Protein AF-A0A953XVF1-F1 (afdb_monomer_lite)

Structure (mmCIF, N/CA/C/O backbone):
data_AF-A0A953XVF1-F1
#
_entry.id   AF-A0A953XVF1-F1
#
loop_
_atom_site.group_PDB
_atom_site.id
_atom_site.type_symbol
_atom_site.label_atom_id
_atom_site.label_alt_id
_atom_site.label_comp_id
_atom_site.label_asym_id
_atom_site.label_entity_id
_atom_site.label_seq_id
_atom_site.pdbx_PDB_ins_code
_atom_site.Cartn_x
_atom_site.Cartn_y
_atom_site.Cartn_z
_atom_site.occupancy
_atom_site.B_iso_or_equiv
_atom_site.auth_seq_id
_atom_site.auth_comp_id
_atom_site.auth_asym_id
_atom_site.auth_atom_id
_atom_site.pdbx_PDB_model_num
ATOM 1 N N . MET A 1 1 ? 25.325 -14.491 -37.486 1.00 70.00 1 MET A N 1
ATOM 2 C CA . MET A 1 1 ? 24.273 -14.965 -36.583 1.00 70.00 1 MET A CA 1
ATOM 3 C C . MET A 1 1 ? 23.010 -14.250 -36.976 1.00 70.00 1 MET A C 1
ATOM 5 O O . MET A 1 1 ? 23.104 -13.090 -37.379 1.00 70.00 1 MET A O 1
ATOM 9 N N . ASP A 1 2 ? 21.886 -14.946 -36.984 1.00 90.19 2 ASP A N 1
ATOM 10 C CA . ASP A 1 2 ? 20.597 -14.274 -37.117 1.00 90.19 2 ASP A CA 1
ATOM 11 C C . ASP A 1 2 ? 20.224 -13.573 -35.796 1.00 90.19 2 ASP A C 1
ATOM 13 O O . ASP A 1 2 ? 20.957 -13.637 -34.803 1.00 90.19 2 ASP A O 1
ATOM 17 N N . VAL A 1 3 ? 19.129 -12.813 -35.814 1.00 93.25 3 VAL A N 1
ATOM 18 C CA . VAL A 1 3 ? 18.689 -12.017 -34.659 1.00 93.25 3 VAL A CA 1
ATOM 19 C C . VAL A 1 3 ? 18.349 -12.906 -33.457 1.00 93.25 3 VAL A C 1
ATOM 21 O O . VAL A 1 3 ? 18.632 -12.521 -32.324 1.00 93.25 3 VAL A O 1
ATOM 24 N N . ASP A 1 4 ? 17.827 -14.111 -33.690 1.00 93.38 4 ASP A N 1
ATOM 25 C CA . ASP A 1 4 ? 17.460 -15.051 -32.630 1.00 93.38 4 ASP A CA 1
ATOM 26 C C . ASP A 1 4 ? 18.700 -15.634 -31.935 1.00 93.38 4 ASP A C 1
ATOM 28 O O . ASP A 1 4 ? 18.756 -15.686 -30.703 1.00 93.38 4 ASP A O 1
ATOM 32 N N . GLU A 1 5 ? 19.727 -16.019 -32.700 1.00 95.12 5 GLU A N 1
ATOM 33 C CA . GLU A 1 5 ? 21.023 -16.455 -32.166 1.00 95.12 5 GLU A CA 1
ATOM 34 C C . GLU A 1 5 ? 21.690 -15.350 -31.334 1.00 95.12 5 GLU A C 1
ATOM 36 O O . GLU A 1 5 ? 22.169 -15.607 -30.225 1.00 95.12 5 GLU A O 1
ATOM 41 N N . LEU A 1 6 ? 21.675 -14.109 -31.837 1.00 96.62 6 LEU A N 1
ATOM 42 C CA . LEU A 1 6 ? 22.163 -12.944 -31.096 1.00 96.62 6 LEU A CA 1
ATOM 43 C C . LEU A 1 6 ? 21.372 -12.744 -29.798 1.00 96.62 6 LEU A C 1
ATOM 45 O O . LEU A 1 6 ? 21.968 -12.524 -28.745 1.00 96.62 6 LEU A O 1
ATOM 49 N N . LEU A 1 7 ? 20.042 -12.854 -29.834 1.00 96.81 7 LEU A N 1
ATOM 50 C CA . LEU A 1 7 ? 19.210 -12.673 -28.646 1.00 96.81 7 LEU A CA 1
ATOM 51 C C . LEU A 1 7 ? 19.543 -13.708 -27.567 1.00 96.81 7 LEU A C 1
ATOM 53 O O . LEU A 1 7 ? 19.685 -13.346 -26.399 1.00 96.81 7 LEU A O 1
ATOM 57 N N . GLN A 1 8 ? 19.720 -14.978 -27.941 1.00 96.81 8 GLN A N 1
ATOM 58 C CA . GLN A 1 8 ? 20.102 -16.023 -26.988 1.00 96.81 8 GLN A CA 1
ATOM 59 C C . GLN A 1 8 ? 21.492 -15.788 -26.385 1.00 96.81 8 GLN A C 1
ATOM 61 O O . GLN A 1 8 ? 21.668 -15.988 -25.179 1.00 96.81 8 GLN A O 1
ATOM 66 N N . GLU A 1 9 ? 22.466 -15.321 -27.176 1.00 96.81 9 GLU A N 1
ATOM 67 C CA . GLU A 1 9 ? 23.782 -14.936 -26.652 1.00 96.81 9 GLU A CA 1
ATOM 68 C C . GLU A 1 9 ? 23.665 -13.767 -25.663 1.00 96.81 9 GLU A C 1
ATOM 70 O O . GLU A 1 9 ? 24.209 -13.840 -24.558 1.00 96.81 9 GLU A O 1
ATOM 75 N N . GLY A 1 10 ? 22.923 -12.717 -26.029 1.00 96.88 10 GLY A N 1
ATOM 76 C CA . GLY A 1 10 ? 22.704 -11.545 -25.183 1.00 96.88 10 GLY A CA 1
ATOM 77 C C . GLY A 1 10 ? 22.076 -11.922 -23.842 1.00 96.88 10 GLY A C 1
ATOM 78 O O . GLY A 1 10 ? 22.591 -11.544 -22.788 1.00 96.88 10 GLY A O 1
ATOM 79 N N . LEU A 1 11 ? 21.027 -12.752 -23.870 1.00 96.88 11 LEU A N 1
ATOM 80 C CA . LEU A 1 11 ? 20.366 -13.263 -22.668 1.00 96.88 11 LEU A CA 1
ATOM 81 C C . LEU A 1 11 ? 21.299 -14.134 -21.819 1.00 96.88 11 LEU A C 1
ATOM 83 O O . LEU A 1 11 ? 21.276 -14.031 -20.594 1.00 96.88 11 LEU A O 1
ATOM 87 N N . SER A 1 12 ? 22.130 -14.982 -22.438 1.00 97.44 12 SER A N 1
ATOM 88 C CA . SER A 1 12 ? 23.110 -15.791 -21.701 1.00 97.44 12 SER A CA 1
ATOM 89 C C . SER A 1 12 ? 24.117 -14.910 -20.976 1.00 97.44 12 SER A C 1
ATOM 91 O O . SER A 1 12 ? 24.294 -15.058 -19.772 1.00 97.44 12 SER A O 1
ATOM 93 N N . LYS A 1 13 ? 24.712 -13.942 -21.680 1.00 96.81 13 LYS A N 1
ATOM 94 C CA . LYS A 1 13 ? 25.665 -12.997 -21.091 1.00 96.81 13 LYS A CA 1
ATOM 95 C C . LYS A 1 13 ? 25.055 -12.205 -19.944 1.00 96.81 13 LYS A C 1
ATOM 97 O O . LYS A 1 13 ? 25.704 -12.033 -18.918 1.00 96.81 13 LYS A O 1
ATOM 102 N N . HIS A 1 14 ? 23.804 -11.774 -20.100 1.00 93.88 14 HIS A N 1
ATOM 103 C CA . HIS A 1 14 ? 23.093 -11.059 -19.048 1.00 93.88 14 HIS A CA 1
ATOM 104 C C . HIS A 1 14 ? 22.922 -11.947 -17.803 1.00 93.88 14 HIS A C 1
ATOM 106 O O . HIS A 1 14 ? 23.273 -11.526 -16.704 1.00 93.88 14 HIS A O 1
ATOM 112 N N . ARG A 1 15 ? 22.481 -13.204 -17.973 1.00 94.88 15 ARG A N 1
ATOM 113 C CA . ARG A 1 15 ? 22.373 -14.177 -16.867 1.00 94.88 15 ARG A CA 1
ATOM 114 C C . ARG A 1 15 ? 23.715 -14.476 -16.194 1.00 94.88 15 ARG A C 1
ATOM 116 O O . ARG A 1 15 ? 23.746 -14.676 -14.985 1.00 94.88 15 ARG A O 1
ATOM 123 N N . ASP A 1 16 ? 24.805 -14.471 -16.957 1.00 95.88 16 ASP A N 1
ATOM 124 C CA . ASP A 1 16 ? 26.164 -14.703 -16.456 1.00 95.88 16 ASP A CA 1
ATOM 125 C C . ASP A 1 16 ? 26.772 -13.464 -15.758 1.00 95.88 16 ASP A C 1
ATOM 127 O O . ASP A 1 16 ? 27.896 -13.521 -15.254 1.00 95.88 16 ASP A O 1
ATOM 131 N N . GLY A 1 17 ? 26.052 -12.335 -15.725 1.00 94.81 17 GLY A N 1
ATOM 132 C CA . GLY A 1 17 ? 26.514 -11.070 -15.147 1.00 94.81 17 GLY A CA 1
ATOM 133 C C . GLY A 1 17 ? 27.452 -10.262 -16.053 1.00 94.81 17 GLY A C 1
ATOM 134 O O . GLY A 1 17 ? 27.927 -9.199 -15.651 1.00 94.81 17 GLY A O 1
ATOM 135 N N . ASP A 1 18 ? 27.699 -10.709 -17.289 1.00 97.25 18 ASP A N 1
ATOM 136 C CA . ASP A 1 18 ? 28.414 -9.949 -18.324 1.00 97.25 18 ASP A CA 1
ATOM 137 C C . ASP A 1 18 ? 27.478 -8.901 -18.950 1.00 97.25 18 ASP A C 1
ATOM 139 O O . ASP A 1 18 ? 27.103 -8.975 -20.122 1.00 97.25 18 ASP A O 1
ATOM 143 N N . VAL A 1 19 ? 27.072 -7.917 -18.142 1.00 96.62 19 VAL A N 1
ATOM 144 C CA . VAL A 1 19 ? 26.117 -6.864 -18.531 1.00 96.62 19 VAL A CA 1
ATOM 145 C C . VAL A 1 19 ? 26.641 -6.046 -19.714 1.00 96.62 19 VAL A C 1
ATOM 147 O O . VAL A 1 19 ? 25.899 -5.754 -20.650 1.00 96.62 19 VAL A O 1
ATOM 150 N N . ALA A 1 20 ? 27.937 -5.722 -19.722 1.00 97.00 20 ALA A N 1
ATOM 151 C CA . ALA A 1 20 ? 28.561 -4.983 -20.819 1.00 97.00 20 ALA A CA 1
ATOM 152 C C . ALA A 1 20 ? 28.571 -5.798 -22.123 1.00 97.00 20 ALA A C 1
ATOM 154 O O . ALA A 1 20 ? 28.281 -5.266 -23.198 1.00 97.00 20 ALA A O 1
ATOM 155 N N . GLY A 1 21 ? 28.874 -7.097 -22.041 1.00 97.44 21 GLY A N 1
ATOM 156 C CA . GLY A 1 21 ? 28.795 -7.996 -23.183 1.00 97.44 21 GLY A CA 1
ATOM 157 C C . GLY A 1 21 ? 27.367 -8.165 -23.695 1.00 97.44 21 GLY A C 1
ATOM 158 O O . GLY A 1 21 ? 27.168 -8.141 -24.908 1.00 97.44 21 GLY A O 1
ATOM 159 N N . ALA A 1 22 ? 26.385 -8.285 -22.801 1.00 97.94 22 ALA A N 1
ATOM 160 C CA . ALA A 1 22 ? 24.971 -8.362 -23.157 1.00 97.94 22 ALA A CA 1
ATOM 161 C C . ALA A 1 22 ? 24.502 -7.093 -23.882 1.00 97.94 22 ALA A C 1
ATOM 163 O O . ALA A 1 22 ? 23.939 -7.187 -24.969 1.00 97.94 22 ALA A O 1
ATOM 164 N N . ALA A 1 23 ? 24.817 -5.909 -23.343 1.00 97.81 23 ALA A N 1
ATOM 165 C CA . ALA A 1 23 ? 24.479 -4.626 -23.956 1.00 97.81 23 ALA A CA 1
ATOM 166 C C . ALA A 1 23 ? 25.046 -4.492 -25.378 1.00 97.81 23 ALA A C 1
ATOM 168 O O . ALA A 1 23 ? 24.340 -4.056 -26.287 1.00 97.81 23 ALA A O 1
ATOM 169 N N . ARG A 1 24 ? 26.294 -4.930 -25.605 1.00 98.00 24 ARG A N 1
ATOM 170 C CA . ARG A 1 24 ? 26.883 -4.958 -26.953 1.00 98.00 24 ARG A CA 1
ATOM 171 C C . ARG A 1 24 ? 26.068 -5.838 -27.903 1.00 98.00 24 ARG A C 1
ATOM 173 O O . ARG A 1 24 ? 25.773 -5.401 -29.010 1.00 98.00 24 ARG A O 1
ATOM 180 N N . ILE A 1 25 ? 25.697 -7.045 -27.475 1.00 98.31 25 ILE A N 1
ATOM 181 C CA . ILE A 1 25 ? 24.922 -7.977 -28.304 1.00 98.31 25 ILE A CA 1
ATOM 182 C C . ILE A 1 25 ? 23.522 -7.430 -28.603 1.00 98.31 25 ILE A C 1
ATOM 184 O O . ILE A 1 25 ? 23.086 -7.466 -29.751 1.00 98.31 25 ILE A O 1
ATOM 188 N N . TYR A 1 26 ? 22.837 -6.843 -27.619 1.00 98.25 26 TYR A N 1
ATOM 189 C CA . TYR A 1 26 ? 21.555 -6.180 -27.868 1.00 98.25 26 TYR A CA 1
ATOM 190 C C . TYR A 1 26 ? 21.699 -4.989 -28.824 1.00 98.25 26 TYR A C 1
ATOM 192 O O . TYR A 1 26 ? 20.857 -4.806 -29.698 1.00 98.25 26 TYR A O 1
ATOM 200 N N . GLY A 1 27 ? 22.788 -4.220 -28.730 1.00 97.50 27 GLY A N 1
ATOM 201 C CA . GLY A 1 27 ? 23.098 -3.156 -29.685 1.00 97.50 27 GLY A CA 1
ATOM 202 C C . GLY A 1 27 ? 23.318 -3.671 -31.113 1.00 97.50 27 GLY A C 1
ATOM 203 O O . GLY A 1 27 ? 22.873 -3.033 -32.063 1.00 97.50 27 GLY A O 1
ATOM 204 N N . GLU A 1 28 ? 23.952 -4.836 -31.281 1.00 97.81 28 GLU A N 1
ATOM 205 C CA . GLU A 1 28 ? 24.090 -5.501 -32.587 1.00 97.81 28 GLU A CA 1
ATOM 206 C C . GLU A 1 28 ? 22.731 -5.926 -33.155 1.00 97.81 28 GLU A C 1
ATOM 208 O O . GLU A 1 28 ? 22.482 -5.731 -34.345 1.00 97.81 28 GLU A O 1
ATOM 213 N N . ILE A 1 29 ? 21.820 -6.419 -32.310 1.00 97.88 29 ILE A N 1
ATOM 214 C CA . ILE A 1 29 ? 20.435 -6.699 -32.715 1.00 97.88 29 ILE A CA 1
ATOM 215 C C . ILE A 1 29 ? 19.758 -5.420 -33.206 1.00 97.88 29 ILE A C 1
ATOM 217 O O . ILE A 1 29 ? 19.201 -5.424 -34.299 1.00 97.88 29 ILE A O 1
ATOM 221 N N . LEU A 1 30 ? 19.860 -4.313 -32.463 1.00 96.75 30 LEU A N 1
ATOM 222 C CA . LEU A 1 30 ? 19.222 -3.047 -32.844 1.00 96.75 30 LEU A CA 1
ATOM 223 C C . LEU A 1 30 ? 19.812 -2.405 -34.111 1.00 96.75 30 LEU A C 1
ATOM 225 O O . LEU A 1 30 ? 19.143 -1.603 -34.760 1.00 96.75 30 LEU A O 1
ATOM 229 N N . GLN A 1 31 ? 21.039 -2.756 -34.508 1.00 96.62 31 GLN A N 1
ATOM 230 C CA . GLN A 1 31 ? 21.578 -2.359 -35.816 1.00 96.62 31 GLN A CA 1
ATOM 231 C C . GLN A 1 31 ? 20.912 -3.106 -36.979 1.00 96.62 31 GLN A C 1
ATOM 233 O O . GLN A 1 31 ? 20.821 -2.560 -38.079 1.00 96.62 31 GLN A O 1
ATOM 238 N N . LEU A 1 32 ? 20.476 -4.348 -36.752 1.00 96.06 32 LEU A N 1
ATOM 239 C CA . LEU A 1 32 ? 19.785 -5.175 -37.744 1.00 96.06 32 LEU A CA 1
ATOM 240 C C . LEU A 1 32 ? 18.274 -4.907 -37.749 1.00 96.06 32 LEU A C 1
ATOM 242 O O . LEU A 1 32 ? 17.669 -4.838 -38.817 1.00 96.06 32 LEU A O 1
ATOM 246 N N . ASP A 1 33 ? 17.692 -4.732 -36.564 1.00 95.44 33 ASP A N 1
ATOM 247 C CA . ASP A 1 33 ? 16.279 -4.458 -36.324 1.00 95.44 33 ASP A CA 1
ATOM 248 C C . ASP A 1 33 ? 16.116 -3.412 -35.199 1.00 95.44 33 ASP A C 1
ATOM 250 O O . ASP A 1 33 ? 16.067 -3.762 -34.015 1.00 95.44 33 ASP A O 1
ATOM 254 N N . PRO A 1 34 ? 16.020 -2.113 -35.545 1.00 95.25 34 PRO A N 1
ATOM 255 C CA . PRO A 1 34 ? 15.928 -1.029 -34.565 1.00 95.25 34 PRO A CA 1
ATOM 256 C C . PRO A 1 34 ? 14.717 -1.097 -33.627 1.00 95.25 34 PRO A C 1
ATOM 258 O O . PRO A 1 34 ? 14.747 -0.500 -32.552 1.00 95.25 34 PRO A O 1
ATOM 261 N N . ILE A 1 35 ? 13.652 -1.802 -34.017 1.00 95.44 35 ILE A N 1
ATOM 262 C CA . ILE A 1 35 ? 12.405 -1.881 -33.245 1.00 95.44 35 ILE A CA 1
ATOM 263 C C . ILE A 1 35 ? 12.264 -3.220 -32.516 1.00 95.44 35 ILE A C 1
ATOM 265 O O . ILE A 1 35 ? 11.207 -3.505 -31.959 1.00 95.44 35 ILE A O 1
ATOM 269 N N . HIS A 1 36 ? 13.330 -4.030 -32.477 1.00 96.56 36 HIS A N 1
ATOM 270 C CA . HIS A 1 36 ? 13.304 -5.352 -31.864 1.00 96.56 36 HIS A CA 1
ATOM 271 C C . HIS A 1 36 ? 12.928 -5.261 -30.369 1.00 96.56 36 HIS A C 1
ATOM 273 O O . HIS A 1 36 ? 13.710 -4.725 -29.566 1.00 96.56 36 HIS A O 1
ATOM 279 N N . PRO A 1 37 ? 11.760 -5.786 -29.949 1.00 94.38 37 PRO A N 1
ATOM 280 C CA . PRO A 1 37 ? 11.179 -5.473 -28.644 1.00 94.38 37 PRO A CA 1
ATOM 281 C C . PRO A 1 37 ? 12.032 -6.004 -27.491 1.00 94.38 37 PRO A C 1
ATOM 283 O O . PRO A 1 37 ? 12.352 -5.263 -26.565 1.00 94.38 37 PRO A O 1
ATOM 286 N N . ALA A 1 38 ? 12.507 -7.251 -27.572 1.00 95.94 38 ALA A N 1
ATOM 287 C CA . ALA A 1 38 ? 13.317 -7.837 -26.505 1.00 95.94 38 ALA A CA 1
ATOM 288 C C . ALA A 1 38 ? 14.689 -7.156 -26.350 1.00 95.94 38 ALA A C 1
ATOM 290 O O . ALA A 1 38 ? 15.209 -7.074 -25.241 1.00 95.94 38 ALA A O 1
ATOM 291 N N . ALA A 1 39 ? 15.283 -6.647 -27.434 1.00 97.38 39 ALA A N 1
ATOM 292 C CA . ALA A 1 39 ? 16.577 -5.966 -27.352 1.00 97.38 39 ALA A CA 1
ATOM 293 C C . ALA A 1 39 ? 16.415 -4.567 -26.742 1.00 97.38 39 ALA A C 1
ATOM 295 O O . ALA A 1 39 ? 17.178 -4.206 -25.848 1.00 97.38 39 ALA A O 1
ATOM 296 N N . ASN A 1 40 ? 15.374 -3.829 -27.151 1.00 98.25 40 ASN A N 1
ATOM 297 C CA . ASN A 1 40 ? 15.017 -2.547 -26.544 1.00 98.25 40 ASN A CA 1
ATOM 298 C C . ASN A 1 40 ? 14.672 -2.693 -25.050 1.00 98.25 40 ASN A C 1
ATOM 300 O O . ASN A 1 40 ? 15.195 -1.934 -24.240 1.00 98.25 40 ASN A O 1
ATOM 304 N N . LEU A 1 41 ? 13.863 -3.689 -24.662 1.00 98.00 41 LEU A N 1
ATOM 305 C CA . LEU A 1 41 ? 13.519 -3.955 -23.256 1.00 98.00 41 LEU A CA 1
ATOM 306 C C . LEU A 1 41 ? 14.749 -4.288 -22.404 1.00 98.00 41 LEU A C 1
ATOM 308 O O . LEU A 1 41 ? 14.931 -3.721 -21.328 1.00 98.00 41 LEU A O 1
ATOM 312 N N . ASN A 1 42 ? 15.613 -5.189 -22.882 1.00 98.00 42 ASN A N 1
ATOM 313 C CA . ASN A 1 42 ? 16.806 -5.574 -22.132 1.00 98.00 42 ASN A CA 1
ATOM 314 C C . ASN A 1 42 ? 17.806 -4.415 -22.006 1.00 98.00 42 ASN A C 1
ATOM 316 O O . ASN A 1 42 ? 18.366 -4.221 -20.929 1.00 98.00 42 ASN A O 1
ATOM 320 N N . LEU A 1 43 ? 18.008 -3.614 -23.060 1.00 98.38 43 LEU A N 1
ATOM 321 C CA . LEU A 1 43 ? 18.830 -2.403 -22.968 1.00 98.38 43 LEU A CA 1
ATOM 322 C C . LEU A 1 43 ? 18.205 -1.352 -22.050 1.00 98.38 43 LEU A C 1
ATOM 324 O O . LEU A 1 43 ? 18.935 -0.715 -21.300 1.00 98.38 43 LEU A O 1
ATOM 328 N N . ALA A 1 44 ? 16.878 -1.203 -22.047 1.00 98.25 44 ALA A N 1
ATOM 329 C CA . ALA A 1 44 ? 16.198 -0.288 -21.140 1.00 98.25 44 ALA A CA 1
ATOM 330 C C . ALA A 1 44 ? 16.378 -0.696 -19.675 1.00 98.25 44 ALA A C 1
ATOM 332 O O . ALA A 1 44 ? 16.623 0.165 -18.834 1.00 98.25 44 ALA A O 1
ATOM 333 N N . SER A 1 45 ? 16.302 -1.997 -19.374 1.00 97.94 45 SER A N 1
ATOM 334 C CA . SER A 1 45 ? 16.592 -2.523 -18.036 1.00 97.94 45 SER A CA 1
ATOM 335 C C . SER A 1 45 ? 18.036 -2.232 -17.626 1.00 97.94 45 SER A C 1
ATOM 337 O O . SER A 1 45 ? 18.267 -1.727 -16.534 1.00 97.94 45 SER A O 1
ATOM 339 N N . ILE A 1 46 ? 19.003 -2.478 -18.517 1.00 97.69 46 ILE A N 1
ATOM 340 C CA . ILE A 1 46 ? 20.421 -2.177 -18.261 1.00 97.69 46 ILE A CA 1
ATOM 341 C C . ILE A 1 46 ? 20.631 -0.674 -18.026 1.00 97.69 46 ILE A C 1
ATOM 343 O O . ILE A 1 46 ? 21.354 -0.291 -17.108 1.00 97.69 46 ILE A O 1
ATOM 347 N N . ALA A 1 47 ? 19.998 0.179 -18.833 1.00 98.06 47 ALA A N 1
ATOM 348 C CA . ALA A 1 47 ? 20.066 1.628 -18.688 1.00 98.06 47 ALA A CA 1
ATOM 349 C C . ALA A 1 47 ? 19.443 2.095 -17.360 1.00 98.06 47 ALA A C 1
ATOM 351 O O . ALA A 1 47 ? 20.004 2.964 -16.697 1.00 98.06 47 ALA A O 1
ATOM 352 N N . LEU A 1 48 ? 18.326 1.495 -16.930 1.00 96.94 48 LEU A N 1
ATOM 353 C CA . LEU A 1 48 ? 17.714 1.751 -15.621 1.00 96.94 48 LEU A CA 1
ATOM 354 C C . LEU A 1 48 ? 18.686 1.413 -14.478 1.00 96.94 48 LEU A C 1
ATOM 356 O O . LEU A 1 48 ? 18.907 2.249 -13.606 1.00 96.94 48 LEU A O 1
ATOM 360 N N . ASP A 1 49 ? 19.312 0.233 -14.517 1.00 95.62 49 ASP A N 1
ATOM 361 C CA . ASP A 1 49 ? 20.276 -0.216 -13.500 1.00 95.62 49 ASP A CA 1
ATOM 362 C C . ASP A 1 49 ? 21.530 0.679 -13.433 1.00 95.62 49 ASP A C 1
ATOM 364 O O . ASP A 1 49 ? 22.200 0.758 -12.402 1.00 95.62 49 ASP A O 1
ATOM 368 N N . GLN A 1 50 ? 21.849 1.370 -14.532 1.00 96.06 50 GLN A N 1
ATOM 369 C CA . GLN A 1 50 ? 22.952 2.329 -14.643 1.00 96.06 50 GLN A CA 1
ATOM 370 C C . GLN A 1 50 ? 22.535 3.785 -14.367 1.00 96.06 50 GLN A C 1
ATOM 372 O O . GLN A 1 50 ? 23.340 4.691 -14.591 1.00 96.06 50 GLN A O 1
ATOM 377 N N . ASP A 1 51 ? 21.303 4.024 -13.904 1.00 96.88 51 ASP A N 1
ATOM 378 C CA . ASP A 1 51 ? 20.720 5.357 -13.673 1.00 96.88 51 ASP A CA 1
ATOM 379 C C . ASP A 1 51 ? 20.680 6.247 -14.941 1.00 96.88 51 ASP A C 1
ATOM 381 O O . ASP A 1 51 ? 20.596 7.475 -14.904 1.00 96.88 51 ASP A O 1
ATOM 385 N N . GLN A 1 52 ? 20.701 5.625 -16.123 1.00 98.12 52 GLN A N 1
ATOM 386 C CA . GLN A 1 52 ? 20.579 6.278 -17.430 1.00 98.12 52 GLN A CA 1
ATOM 387 C C . GLN A 1 52 ? 19.100 6.449 -17.798 1.00 98.12 52 GLN A C 1
ATOM 389 O O . GLN A 1 52 ? 18.615 5.986 -18.833 1.00 98.12 52 GLN A O 1
ATOM 394 N N . LEU A 1 53 ? 18.360 7.146 -16.933 1.00 98.00 53 LEU A N 1
ATOM 395 C CA . LEU A 1 53 ? 16.895 7.209 -16.970 1.00 98.00 53 LEU A CA 1
ATOM 396 C C . LEU A 1 53 ? 16.338 7.747 -18.300 1.00 98.00 53 LEU A C 1
ATOM 398 O O . LEU A 1 53 ? 15.295 7.294 -18.767 1.00 98.00 53 LEU A O 1
ATOM 402 N N . HIS A 1 54 ? 17.034 8.689 -18.949 1.00 97.69 54 HIS A N 1
ATOM 403 C CA . HIS A 1 54 ? 16.600 9.211 -20.250 1.00 97.69 54 HIS A CA 1
ATOM 404 C C . HIS A 1 54 ? 16.736 8.171 -21.373 1.00 97.69 54 HIS A C 1
ATOM 406 O O . HIS A 1 54 ? 15.843 8.061 -22.216 1.00 97.69 54 HIS A O 1
ATOM 412 N N . GLU A 1 55 ? 17.827 7.406 -21.388 1.00 97.88 55 GLU A N 1
ATOM 413 C CA . GLU A 1 55 ? 18.049 6.360 -22.387 1.00 97.88 55 GLU A CA 1
ATOM 414 C C . GLU A 1 55 ? 17.026 5.237 -22.225 1.00 97.88 55 GLU A C 1
ATOM 416 O O . GLU A 1 55 ? 16.349 4.888 -23.194 1.00 97.88 55 GLU A O 1
ATOM 421 N N . ALA A 1 56 ? 16.819 4.772 -20.987 1.00 98.50 56 ALA A N 1
ATOM 422 C CA . ALA A 1 56 ? 15.779 3.802 -20.660 1.00 98.50 56 ALA A CA 1
ATOM 423 C C . ALA A 1 56 ? 14.402 4.275 -21.154 1.00 98.50 56 ALA A C 1
ATOM 425 O O . ALA A 1 56 ? 13.709 3.538 -21.854 1.00 98.50 56 ALA A O 1
ATOM 426 N N . ARG A 1 57 ? 14.031 5.536 -20.880 1.00 98.12 57 ARG A N 1
ATOM 427 C CA . ARG A 1 57 ? 12.759 6.118 -21.342 1.00 98.12 57 ARG A CA 1
ATOM 428 C C . ARG A 1 57 ? 12.614 6.071 -22.864 1.00 98.12 57 ARG A C 1
ATOM 430 O O . ARG A 1 57 ? 11.547 5.716 -23.358 1.00 98.12 57 ARG A O 1
ATOM 437 N N . ASN A 1 58 ? 13.664 6.407 -23.616 1.00 97.88 58 ASN A N 1
ATOM 438 C CA . ASN A 1 58 ? 13.630 6.412 -25.085 1.00 97.88 58 ASN A CA 1
ATOM 439 C C . ASN A 1 58 ? 13.458 5.000 -25.667 1.00 97.88 58 ASN A C 1
ATOM 441 O O . ASN A 1 58 ? 12.654 4.797 -26.581 1.00 97.88 58 ASN A O 1
ATOM 445 N N . LEU A 1 59 ? 14.182 4.021 -25.119 1.00 98.50 59 LEU A N 1
ATOM 446 C CA . LEU A 1 59 ? 14.070 2.615 -25.513 1.00 98.50 59 LEU A CA 1
ATOM 447 C C . LEU A 1 59 ? 12.659 2.079 -25.235 1.00 98.50 59 LEU A C 1
ATOM 449 O O . LEU A 1 59 ? 12.037 1.484 -26.110 1.00 98.50 59 LEU A O 1
ATOM 453 N N . LEU A 1 60 ? 12.102 2.371 -24.057 1.00 98.50 60 LEU A N 1
ATOM 454 C CA . LEU A 1 60 ? 10.751 1.941 -23.682 1.00 98.50 60 LEU A CA 1
ATOM 455 C C . LEU A 1 60 ? 9.665 2.636 -24.505 1.00 98.50 60 LEU A C 1
ATOM 457 O O . LEU A 1 60 ? 8.680 2.006 -24.875 1.00 98.50 60 LEU A O 1
ATOM 461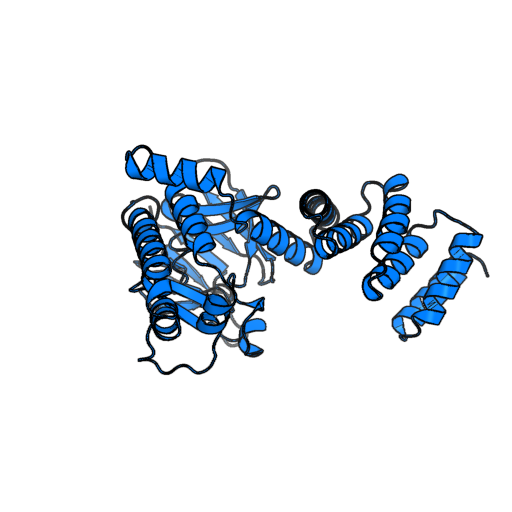 N N . THR A 1 61 ? 9.867 3.909 -24.853 1.00 98.06 61 THR A N 1
ATOM 462 C CA . THR A 1 61 ? 8.975 4.644 -25.765 1.00 98.06 61 THR A CA 1
ATOM 463 C C . THR A 1 61 ? 8.948 3.979 -27.140 1.00 98.06 61 THR A C 1
ATOM 465 O O . THR A 1 61 ? 7.891 3.884 -27.753 1.00 98.06 61 THR A O 1
ATOM 468 N N . THR A 1 62 ? 10.095 3.480 -27.611 1.00 97.44 62 THR A N 1
ATOM 469 C CA . THR A 1 62 ? 10.182 2.744 -28.880 1.00 97.44 62 THR A CA 1
ATOM 470 C C . THR A 1 62 ? 9.387 1.442 -28.813 1.00 97.44 62 THR A C 1
ATOM 472 O O . THR A 1 62 ? 8.625 1.162 -29.731 1.00 97.44 62 THR A O 1
ATOM 475 N N . VAL A 1 63 ? 9.495 0.681 -27.716 1.00 98.19 63 VAL A N 1
ATOM 476 C CA . VAL A 1 63 ? 8.699 -0.545 -27.520 1.00 98.19 63 VAL A CA 1
ATOM 477 C C . VAL A 1 63 ? 7.202 -0.227 -27.521 1.00 98.19 63 VAL A C 1
ATOM 479 O O . VAL A 1 63 ? 6.464 -0.797 -28.318 1.00 98.19 63 VAL A O 1
ATOM 482 N N . LEU A 1 64 ? 6.769 0.737 -26.703 1.00 98.12 64 LEU A N 1
ATOM 483 C CA . LEU A 1 64 ? 5.353 1.089 -26.545 1.00 98.12 64 LEU A CA 1
ATOM 484 C C . LEU A 1 64 ? 4.731 1.733 -27.793 1.00 98.12 64 LEU A C 1
ATOM 486 O O . LEU A 1 64 ? 3.523 1.666 -27.981 1.00 98.12 64 LEU A O 1
ATOM 490 N N . ALA A 1 65 ? 5.534 2.336 -28.674 1.00 97.69 65 ALA A N 1
ATOM 491 C CA . ALA A 1 65 ? 5.049 2.843 -29.959 1.00 97.69 65 ALA A CA 1
ATOM 492 C C . ALA A 1 65 ? 4.659 1.722 -30.943 1.00 97.69 65 ALA A C 1
ATOM 494 O O . ALA A 1 65 ? 3.925 1.978 -31.900 1.00 97.69 65 ALA A O 1
ATOM 495 N N . HIS A 1 66 ? 5.170 0.505 -30.737 1.00 96.56 66 HIS A N 1
ATOM 496 C CA . HIS A 1 66 ? 4.909 -0.660 -31.586 1.00 96.56 66 HIS A CA 1
ATOM 497 C C . HIS A 1 66 ? 4.035 -1.720 -30.910 1.00 96.56 66 HIS A C 1
ATOM 499 O O . HIS A 1 66 ? 3.332 -2.449 -31.607 1.00 96.56 66 HIS A O 1
ATOM 505 N N . ASP A 1 67 ? 4.079 -1.789 -29.584 1.00 97.31 67 ASP A N 1
ATOM 506 C CA . ASP A 1 67 ? 3.308 -2.695 -28.743 1.00 97.31 67 ASP A CA 1
ATOM 507 C C . ASP A 1 67 ? 2.823 -1.917 -27.512 1.00 97.31 67 ASP A C 1
ATOM 509 O O . ASP A 1 67 ? 3.507 -1.850 -26.488 1.00 97.31 67 ASP A O 1
ATOM 513 N N . GLU A 1 68 ? 1.670 -1.257 -27.653 1.00 97.44 68 GLU A N 1
ATOM 514 C CA . GLU A 1 68 ? 1.102 -0.380 -26.618 1.00 97.44 68 GLU A CA 1
ATOM 515 C C . GLU A 1 68 ? 0.675 -1.135 -25.355 1.00 97.44 68 GLU A C 1
ATOM 517 O O . GLU A 1 68 ? 0.587 -0.528 -24.297 1.00 97.44 68 GLU A O 1
ATOM 522 N N . ASP A 1 69 ? 0.484 -2.452 -25.452 1.00 97.31 69 ASP A N 1
ATOM 523 C CA . ASP A 1 69 ? 0.064 -3.329 -24.358 1.00 97.31 69 ASP A CA 1
ATOM 524 C C . ASP A 1 69 ? 1.252 -4.091 -23.737 1.00 97.31 69 ASP A C 1
ATOM 526 O O . ASP A 1 69 ? 1.081 -5.050 -22.981 1.00 97.31 69 ASP A O 1
ATOM 530 N N . ASN A 1 70 ? 2.495 -3.682 -24.023 1.00 98.19 70 ASN A N 1
ATOM 531 C CA . ASN A 1 70 ? 3.667 -4.377 -23.504 1.00 98.19 70 ASN A CA 1
ATOM 532 C C . ASN A 1 70 ? 3.823 -4.184 -21.981 1.00 98.19 70 ASN A C 1
ATOM 534 O O . ASN A 1 70 ? 4.424 -3.212 -21.512 1.00 98.19 70 ASN A O 1
ATOM 538 N N . GLY A 1 71 ? 3.328 -5.143 -21.192 1.00 98.00 71 GLY A N 1
ATOM 539 C CA . GLY A 1 71 ? 3.327 -5.069 -19.726 1.00 98.00 71 GLY A CA 1
ATOM 540 C C . GLY A 1 71 ? 4.712 -4.874 -19.093 1.00 98.00 71 GLY A C 1
ATOM 541 O O . GLY A 1 71 ? 4.858 -4.103 -18.143 1.00 98.00 71 GLY A O 1
ATOM 542 N N . VAL A 1 72 ? 5.760 -5.497 -19.649 1.00 98.06 72 VAL A N 1
ATOM 543 C CA . VAL A 1 72 ? 7.143 -5.334 -19.158 1.00 98.06 72 VAL A CA 1
ATOM 544 C C . VAL A 1 72 ? 7.668 -3.929 -19.458 1.00 98.06 72 VAL A C 1
ATOM 546 O O . VAL A 1 72 ? 8.306 -3.317 -18.598 1.00 98.06 72 VAL A O 1
ATOM 549 N N . ALA A 1 73 ? 7.377 -3.385 -20.645 1.00 98.44 73 ALA A N 1
ATOM 550 C CA . ALA A 1 73 ? 7.737 -2.010 -20.977 1.00 98.44 73 ALA A CA 1
ATOM 551 C C . ALA A 1 73 ? 7.045 -1.024 -20.033 1.00 98.44 73 ALA A C 1
ATOM 553 O O . ALA A 1 73 ? 7.700 -0.135 -19.495 1.00 98.44 73 ALA A O 1
ATOM 554 N N . HIS A 1 74 ? 5.749 -1.218 -19.775 1.00 98.69 74 HIS A N 1
ATOM 555 C CA . HIS A 1 74 ? 4.986 -0.433 -18.809 1.00 98.69 74 HIS A CA 1
ATOM 556 C C . HIS A 1 74 ? 5.580 -0.499 -17.396 1.00 98.69 74 HIS A C 1
ATOM 558 O O . HIS A 1 74 ? 5.759 0.545 -16.762 1.00 98.69 74 HIS A O 1
ATOM 564 N N . LEU A 1 75 ? 5.971 -1.688 -16.924 1.00 98.69 75 LEU A N 1
ATOM 565 C CA . LEU A 1 75 ? 6.617 -1.856 -15.620 1.00 98.69 75 LEU A CA 1
ATOM 566 C C . LEU A 1 75 ? 7.913 -1.037 -15.540 1.00 98.69 75 LEU A C 1
ATOM 568 O O . LEU A 1 75 ? 8.068 -0.200 -14.649 1.00 98.69 75 LEU A O 1
ATOM 572 N N . LEU A 1 76 ? 8.827 -1.230 -16.495 1.00 98.50 76 LEU A N 1
ATOM 573 C CA . LEU A 1 76 ? 10.111 -0.525 -16.523 1.00 98.50 76 LEU A CA 1
ATOM 574 C C . LEU A 1 76 ? 9.924 0.989 -16.688 1.00 98.50 76 LEU A C 1
ATOM 576 O O . LEU A 1 76 ? 10.621 1.762 -16.033 1.00 98.50 76 LEU A O 1
ATOM 580 N N . TYR A 1 77 ? 8.954 1.424 -17.495 1.00 98.69 77 TYR A N 1
ATOM 581 C CA . TYR A 1 77 ? 8.668 2.845 -17.699 1.00 98.69 77 TYR A CA 1
ATOM 582 C C . TYR A 1 77 ? 8.156 3.478 -16.408 1.00 98.69 77 TYR A C 1
ATOM 584 O O . TYR A 1 77 ? 8.612 4.558 -16.031 1.00 98.69 77 TYR A O 1
ATOM 592 N N . SER A 1 78 ? 7.279 2.790 -15.672 1.00 98.56 78 SER A N 1
ATOM 593 C CA . SER A 1 78 ? 6.801 3.293 -14.383 1.00 98.56 78 SER A CA 1
ATOM 594 C C . SER A 1 78 ? 7.944 3.486 -13.377 1.00 98.56 78 SER A C 1
ATOM 596 O O . SER A 1 78 ? 7.998 4.518 -12.708 1.00 98.56 78 SER A O 1
ATOM 598 N N . ARG A 1 79 ? 8.921 2.565 -13.334 1.00 98.44 79 ARG A N 1
ATOM 599 C CA . ARG A 1 79 ? 10.131 2.693 -12.506 1.00 98.44 79 ARG A CA 1
ATOM 600 C C . ARG A 1 79 ? 10.989 3.886 -12.924 1.00 98.44 79 ARG A C 1
ATOM 602 O O . ARG A 1 79 ? 11.389 4.655 -12.052 1.00 98.44 79 ARG A O 1
ATOM 609 N N . VAL A 1 80 ? 11.219 4.084 -14.229 1.00 98.38 80 VAL A N 1
ATOM 610 C CA . VAL A 1 80 ? 11.915 5.279 -14.751 1.00 98.38 80 VAL A CA 1
ATOM 611 C C . VAL A 1 80 ? 11.223 6.549 -14.254 1.00 98.38 80 VAL A C 1
ATOM 613 O O . VAL A 1 80 ? 11.878 7.429 -13.700 1.00 98.38 80 VAL A O 1
ATOM 616 N N . CYS A 1 81 ? 9.900 6.633 -14.404 1.00 98.19 81 CYS A N 1
ATOM 617 C CA . CYS A 1 81 ? 9.110 7.778 -13.960 1.00 98.19 81 CYS A CA 1
ATOM 618 C C . CYS A 1 81 ? 9.242 8.032 -12.454 1.00 98.19 81 CYS A C 1
ATOM 620 O O . CYS A 1 81 ? 9.510 9.163 -12.053 1.00 98.19 81 CYS A O 1
ATOM 622 N N . PHE A 1 82 ? 9.113 7.000 -11.616 1.00 97.44 82 PHE A N 1
ATOM 623 C CA . PHE A 1 82 ? 9.246 7.155 -10.165 1.00 97.44 82 PHE A CA 1
ATOM 624 C C . PHE A 1 82 ? 10.656 7.592 -9.745 1.00 97.44 82 PHE A C 1
ATOM 626 O O . PHE A 1 82 ? 10.777 8.474 -8.899 1.00 97.44 82 PHE A O 1
ATOM 633 N N . LEU A 1 83 ? 11.714 7.063 -10.370 1.00 96.62 83 LEU A N 1
ATOM 634 C CA . LEU A 1 83 ? 13.094 7.499 -10.111 1.00 96.62 83 LEU A CA 1
ATOM 635 C C . LEU A 1 83 ? 13.347 8.951 -10.546 1.00 96.62 83 LEU A C 1
ATOM 637 O O . LEU A 1 83 ? 14.111 9.666 -9.904 1.00 96.62 83 LEU A O 1
ATOM 641 N N . GLN A 1 84 ? 12.669 9.417 -11.598 1.00 96.44 84 GLN A N 1
ATOM 642 C CA . GLN A 1 84 ? 12.714 10.814 -12.049 1.00 96.44 84 GLN A CA 1
ATOM 643 C C . GLN A 1 84 ? 11.833 11.762 -11.212 1.00 96.44 84 GLN A C 1
ATOM 645 O O . GLN A 1 84 ? 11.879 12.974 -11.429 1.00 96.44 84 GLN A O 1
ATOM 650 N N . GLY A 1 85 ? 11.016 11.241 -10.289 1.00 95.75 85 GLY A N 1
ATOM 651 C CA . GLY A 1 85 ? 9.996 12.012 -9.567 1.00 95.75 85 GLY A CA 1
ATOM 652 C C . GLY A 1 85 ? 8.765 12.382 -10.411 1.00 95.75 85 GLY A C 1
ATOM 653 O O . GLY A 1 85 ? 7.917 13.147 -9.960 1.00 95.75 85 GLY A O 1
ATOM 654 N N . ASP A 1 86 ? 8.636 11.835 -11.623 1.00 96.75 86 ASP A N 1
ATOM 655 C CA . ASP A 1 86 ? 7.506 12.016 -12.547 1.00 96.75 86 ASP A CA 1
ATOM 656 C C . ASP A 1 86 ? 6.355 11.061 -12.173 1.00 96.75 86 ASP A C 1
ATOM 658 O O . ASP A 1 86 ? 5.997 10.140 -12.910 1.00 96.75 86 ASP A O 1
ATOM 662 N N . HIS A 1 87 ? 5.813 11.228 -10.962 1.00 95.44 87 HIS A N 1
ATOM 663 C CA . HIS A 1 87 ? 4.803 10.320 -10.404 1.00 95.44 87 HIS A CA 1
ATOM 664 C C . HIS A 1 87 ? 3.507 10.298 -11.226 1.00 95.44 87 HIS A C 1
ATOM 666 O O . HIS A 1 87 ? 2.936 9.226 -11.425 1.00 95.44 87 HIS A O 1
ATOM 672 N N . GLU A 1 88 ? 3.086 11.455 -11.746 1.00 95.31 88 GLU A N 1
ATOM 673 C CA . GLU A 1 88 ? 1.878 11.598 -12.570 1.00 95.31 88 GLU A CA 1
ATOM 674 C C . GLU A 1 88 ? 1.916 10.699 -13.807 1.00 95.31 88 GLU A C 1
ATOM 676 O O . GLU A 1 88 ? 0.923 10.050 -14.129 1.00 95.31 88 GLU A O 1
ATOM 681 N N . THR A 1 89 ? 3.077 10.594 -14.461 1.00 97.25 89 THR A N 1
ATOM 682 C CA . THR A 1 89 ? 3.262 9.676 -15.591 1.00 97.25 89 THR A CA 1
ATOM 683 C C . THR A 1 89 ? 3.483 8.236 -15.118 1.00 97.25 89 THR A C 1
ATOM 685 O O . THR A 1 89 ? 3.035 7.294 -15.765 1.00 97.25 89 THR A O 1
ATOM 688 N N . GLY A 1 90 ? 4.135 8.024 -13.971 1.00 98.06 90 GLY A N 1
ATOM 689 C CA . GLY A 1 90 ? 4.428 6.682 -13.455 1.00 98.06 90 GLY A CA 1
ATOM 690 C C . GLY A 1 90 ? 3.186 5.858 -13.094 1.00 98.06 90 GLY A C 1
ATOM 691 O O . GLY A 1 90 ? 3.134 4.664 -13.396 1.00 98.06 90 GLY A O 1
ATOM 692 N N . TYR A 1 91 ? 2.165 6.477 -12.489 1.00 97.75 91 TYR A N 1
ATOM 693 C CA . TYR A 1 91 ? 0.944 5.784 -12.051 1.00 97.75 91 TYR A CA 1
ATOM 694 C C . TYR A 1 91 ? 0.131 5.089 -13.163 1.00 97.75 91 TYR A C 1
ATOM 696 O O . TYR A 1 91 ? -0.250 3.929 -12.963 1.00 97.75 91 TYR A O 1
ATOM 704 N N . PRO A 1 92 ? -0.152 5.714 -14.324 1.00 97.94 92 PRO A N 1
ATOM 705 C CA . PRO A 1 92 ? -0.820 5.012 -15.417 1.00 97.94 92 PRO A CA 1
ATOM 706 C C . PRO A 1 92 ? 0.042 3.877 -15.984 1.00 97.94 92 PRO A C 1
ATOM 708 O O . PRO A 1 92 ? -0.497 2.816 -16.284 1.00 97.94 92 PRO A O 1
ATOM 711 N N . HIS A 1 93 ? 1.373 4.028 -16.052 1.00 98.56 93 HIS A N 1
ATOM 712 C CA . HIS A 1 93 ? 2.238 2.947 -16.533 1.00 98.56 93 HIS A CA 1
ATOM 713 C C . HIS A 1 93 ? 2.242 1.727 -15.603 1.00 98.56 93 HIS A C 1
ATOM 715 O O . HIS A 1 93 ? 2.130 0.613 -16.100 1.00 98.56 93 HIS A O 1
ATOM 721 N N . ILE A 1 94 ? 2.312 1.894 -14.277 1.00 98.56 94 ILE A N 1
ATOM 722 C CA . ILE A 1 94 ? 2.247 0.734 -13.367 1.00 98.56 94 ILE A CA 1
ATOM 723 C C . ILE A 1 94 ? 0.854 0.085 -13.355 1.00 98.56 94 ILE A C 1
ATOM 725 O O . ILE A 1 94 ? 0.748 -1.127 -13.190 1.00 98.56 94 ILE A O 1
ATOM 729 N N . SER A 1 95 ? -0.209 0.869 -13.575 1.00 98.19 95 SER A N 1
ATOM 730 C CA . SER A 1 95 ? -1.569 0.330 -13.728 1.00 98.19 95 SER A CA 1
ATOM 731 C C . SER A 1 95 ? -1.665 -0.553 -14.973 1.00 98.19 95 SER A C 1
ATOM 733 O O . SER A 1 95 ? -2.063 -1.707 -14.865 1.00 98.19 95 SER A O 1
ATOM 735 N N . ALA A 1 96 ? -1.195 -0.058 -16.122 1.00 98.31 96 ALA A N 1
ATOM 736 C CA . ALA A 1 96 ? -1.147 -0.831 -17.361 1.00 98.31 96 ALA A CA 1
ATOM 737 C C . ALA A 1 96 ? -0.250 -2.077 -17.237 1.00 98.31 96 ALA A C 1
ATOM 739 O O . ALA A 1 96 ? -0.609 -3.147 -17.714 1.00 98.31 96 ALA A O 1
ATOM 740 N N . ALA A 1 97 ? 0.886 -1.987 -16.535 1.00 98.50 97 ALA A N 1
ATOM 741 C CA . ALA A 1 97 ? 1.726 -3.155 -16.266 1.00 98.50 97 ALA A CA 1
ATOM 742 C C . ALA A 1 97 ? 0.952 -4.253 -15.519 1.00 98.50 97 ALA A C 1
ATOM 744 O O . ALA A 1 97 ? 1.030 -5.420 -15.895 1.00 98.50 97 ALA A O 1
ATOM 745 N N . PHE A 1 98 ? 0.189 -3.878 -14.488 1.00 97.94 98 PHE A N 1
ATOM 746 C CA . PHE A 1 98 ? -0.637 -4.809 -13.722 1.00 97.94 98 PHE A CA 1
ATOM 747 C C . PHE A 1 98 ? -1.816 -5.366 -14.531 1.00 97.94 98 PHE A C 1
ATOM 749 O O . PHE A 1 98 ? -2.119 -6.547 -14.410 1.00 97.94 98 PHE A O 1
ATOM 756 N N . GLU A 1 99 ? -2.452 -4.560 -15.384 1.00 97.25 99 GLU A N 1
ATOM 757 C CA . GLU A 1 99 ? -3.526 -5.023 -16.275 1.00 97.25 99 GLU A CA 1
ATOM 758 C C . GLU A 1 99 ? -3.045 -6.107 -17.250 1.00 97.25 99 GLU A C 1
ATOM 760 O O . GLU A 1 99 ? -3.769 -7.069 -17.508 1.00 97.25 99 GLU A O 1
ATOM 765 N N . GLN A 1 100 ? -1.815 -5.977 -17.752 1.00 98.00 100 GLN A N 1
ATOM 766 C CA . GLN A 1 100 ? -1.224 -6.911 -18.714 1.00 98.00 100 GLN A CA 1
ATOM 767 C C . GLN A 1 100 ? -0.571 -8.128 -18.045 1.00 98.00 100 GLN A C 1
ATOM 769 O O . GLN A 1 100 ? -0.510 -9.206 -18.636 1.00 98.00 100 GLN A O 1
ATOM 774 N N . LEU A 1 101 ? -0.078 -7.973 -16.812 1.00 97.44 101 LEU A N 1
ATOM 775 C CA . LEU A 1 101 ? 0.630 -9.008 -16.052 1.00 97.44 101 LEU A CA 1
ATOM 776 C C . LEU A 1 101 ? 0.026 -9.207 -14.643 1.00 97.44 101 LEU A C 1
ATOM 778 O O . LEU A 1 101 ? 0.750 -9.109 -13.649 1.00 97.44 101 LEU A O 1
ATOM 782 N N . PRO A 1 102 ? -1.283 -9.501 -14.511 1.00 93.94 102 PRO A N 1
ATOM 783 C CA . PRO A 1 102 ? -1.953 -9.550 -13.207 1.00 93.94 102 PRO A CA 1
ATOM 784 C C . PRO A 1 102 ? -1.522 -10.740 -12.337 1.00 93.94 102 PRO A C 1
ATOM 786 O O . PRO A 1 102 ? -1.696 -10.703 -11.120 1.00 93.94 102 PRO A O 1
ATOM 789 N N . GLU A 1 103 ? -0.969 -11.793 -12.946 1.00 93.31 103 GLU A N 1
ATOM 790 C CA . GLU A 1 103 ? -0.488 -12.998 -12.253 1.00 93.31 103 GLU A CA 1
ATOM 791 C C . GLU A 1 103 ? 0.965 -12.868 -11.761 1.00 93.31 103 GLU A C 1
ATOM 793 O O . GLU A 1 103 ? 1.409 -13.658 -10.928 1.00 93.31 103 GLU A O 1
ATOM 798 N N . GLU A 1 104 ? 1.708 -11.864 -12.241 1.00 96.50 104 GLU A N 1
ATOM 799 C CA . GLU A 1 1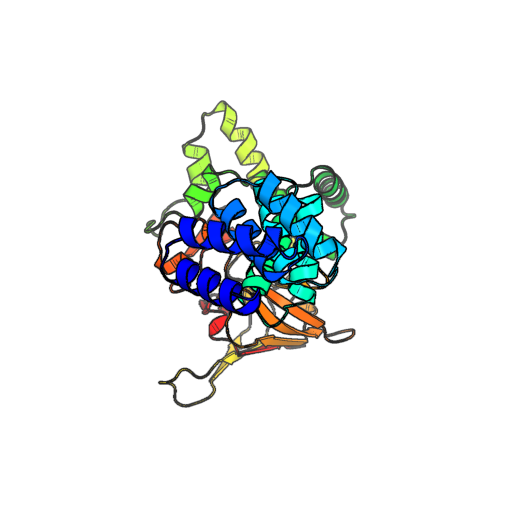04 ? 3.094 -11.631 -11.835 1.00 96.50 104 GLU A CA 1
ATOM 800 C C . GLU A 1 104 ? 3.133 -10.944 -10.464 1.00 96.50 104 GLU A C 1
ATOM 802 O O . GLU A 1 104 ? 2.918 -9.736 -10.331 1.00 96.50 104 GLU A O 1
ATOM 807 N N . GLU A 1 105 ? 3.450 -11.716 -9.423 1.00 94.38 105 GLU A N 1
ATOM 808 C CA . GLU A 1 105 ? 3.447 -11.269 -8.021 1.00 94.38 105 GLU A CA 1
ATOM 809 C C . GLU A 1 105 ? 4.274 -9.991 -7.795 1.00 94.38 105 GLU A C 1
ATOM 811 O O . GLU A 1 105 ? 3.856 -9.093 -7.060 1.00 94.38 105 GLU A O 1
ATOM 816 N N . GLY A 1 106 ? 5.426 -9.872 -8.468 1.00 95.50 106 GLY A N 1
ATOM 817 C CA . GLY A 1 106 ? 6.276 -8.681 -8.399 1.00 95.50 106 GLY A CA 1
ATOM 818 C C . GLY A 1 106 ? 5.598 -7.425 -8.957 1.00 95.50 106 GLY A C 1
ATOM 819 O O . GLY A 1 106 ? 5.701 -6.354 -8.359 1.00 95.50 106 GLY A O 1
ATOM 820 N N . VAL A 1 107 ? 4.847 -7.560 -10.055 1.00 97.81 107 VAL A N 1
ATOM 821 C CA . VAL A 1 107 ? 4.090 -6.454 -10.662 1.00 97.81 107 VAL A CA 1
ATOM 822 C C . VAL A 1 107 ? 2.934 -6.047 -9.754 1.00 97.81 107 VAL A C 1
ATOM 824 O O . VAL A 1 107 ? 2.763 -4.859 -9.480 1.00 97.81 107 VAL A O 1
ATOM 827 N N . ALA A 1 108 ? 2.188 -7.017 -9.218 1.00 97.56 108 ALA A N 1
ATOM 828 C CA . ALA A 1 108 ? 1.104 -6.757 -8.272 1.00 97.56 108 ALA A CA 1
ATOM 829 C C . ALA A 1 108 ? 1.605 -6.028 -7.009 1.00 97.56 108 ALA A C 1
ATOM 831 O O . ALA A 1 108 ? 0.989 -5.058 -6.559 1.00 97.56 108 ALA A O 1
ATOM 832 N N . ALA A 1 109 ? 2.754 -6.440 -6.460 1.00 96.44 109 ALA A N 1
ATOM 833 C CA . ALA A 1 109 ? 3.372 -5.799 -5.300 1.00 96.44 109 ALA A CA 1
ATOM 834 C C . ALA A 1 109 ? 3.799 -4.346 -5.579 1.00 96.44 109 ALA A C 1
ATOM 836 O O . ALA A 1 109 ? 3.556 -3.456 -4.754 1.00 96.44 109 ALA A O 1
ATOM 837 N N . GLU A 1 110 ? 4.409 -4.080 -6.737 1.00 97.12 110 GLU A N 1
ATOM 838 C CA . GLU A 1 110 ? 4.793 -2.723 -7.141 1.00 97.12 110 GLU A CA 1
ATOM 839 C C . GLU A 1 110 ? 3.584 -1.832 -7.421 1.00 97.12 110 GLU A C 1
ATOM 841 O O . GLU A 1 110 ? 3.572 -0.675 -6.993 1.00 97.12 110 GLU A O 1
ATOM 846 N N . PHE A 1 111 ? 2.545 -2.373 -8.058 1.00 98.31 111 PHE A N 1
ATOM 847 C CA . PHE A 1 111 ? 1.280 -1.681 -8.283 1.00 98.31 111 PHE A CA 1
ATOM 848 C C . PHE A 1 111 ? 0.617 -1.269 -6.970 1.00 98.31 111 PHE A C 1
ATOM 850 O O . PHE A 1 111 ? 0.339 -0.085 -6.769 1.00 98.31 111 PHE A O 1
ATOM 857 N N . VAL A 1 112 ? 0.448 -2.205 -6.030 1.00 98.06 112 VAL A N 1
ATOM 858 C CA . VAL A 1 112 ? -0.106 -1.903 -4.703 1.00 98.06 112 VAL A CA 1
ATOM 859 C C . VAL A 1 112 ? 0.739 -0.851 -3.989 1.00 98.06 112 VAL A C 1
ATOM 861 O O . VAL A 1 112 ? 0.199 0.122 -3.462 1.00 98.06 112 VAL A O 1
ATOM 864 N N . SER A 1 113 ? 2.067 -0.985 -4.015 1.00 96.56 113 SER A N 1
ATOM 865 C CA . SER A 1 113 ? 2.970 -0.009 -3.393 1.00 96.56 113 SER A CA 1
ATOM 866 C C . SER A 1 113 ? 2.834 1.383 -4.017 1.00 96.56 113 SER A C 1
ATOM 868 O O . SER A 1 113 ? 2.811 2.381 -3.298 1.00 96.56 113 SER A O 1
ATOM 870 N N . ALA A 1 114 ? 2.690 1.472 -5.342 1.00 97.31 114 ALA A N 1
ATOM 871 C CA . ALA A 1 114 ? 2.465 2.734 -6.036 1.00 97.31 114 ALA A CA 1
ATOM 872 C C . ALA A 1 114 ? 1.118 3.367 -5.653 1.00 97.31 114 ALA A C 1
ATOM 874 O O . ALA A 1 114 ? 1.078 4.560 -5.354 1.00 97.31 114 ALA A O 1
ATOM 875 N N . MET A 1 115 ? 0.034 2.588 -5.591 1.00 98.19 115 MET A N 1
ATOM 876 C CA . MET A 1 115 ? -1.284 3.105 -5.197 1.00 98.19 115 MET A CA 1
ATOM 877 C C . MET A 1 115 ? -1.303 3.575 -3.739 1.00 98.19 115 MET A C 1
ATOM 879 O O . MET A 1 115 ? -1.907 4.603 -3.429 1.00 98.19 115 MET A O 1
ATOM 883 N N . ARG A 1 116 ? -0.566 2.896 -2.852 1.00 96.69 116 ARG A N 1
ATOM 884 C CA . ARG A 1 116 ? -0.364 3.346 -1.468 1.00 96.69 116 ARG A CA 1
ATOM 885 C C . ARG A 1 116 ? 0.417 4.650 -1.393 1.00 96.69 116 ARG A C 1
ATOM 887 O O . ARG A 1 116 ? -0.029 5.564 -0.706 1.00 96.69 116 ARG A O 1
ATOM 894 N N . ARG A 1 117 ? 1.535 4.776 -2.123 1.00 94.75 117 ARG A N 1
ATOM 895 C CA . ARG A 1 117 ? 2.296 6.039 -2.201 1.00 94.75 117 ARG A CA 1
ATOM 896 C C . ARG A 1 117 ? 1.419 7.189 -2.692 1.00 94.75 117 ARG A C 1
ATOM 898 O O . ARG A 1 117 ? 1.429 8.255 -2.083 1.00 94.75 117 ARG A O 1
ATOM 905 N N . LYS A 1 118 ? 0.611 6.953 -3.732 1.00 96.00 118 LYS A N 1
ATOM 906 C CA . LYS A 1 118 ? -0.355 7.931 -4.249 1.00 96.00 118 LYS A CA 1
ATOM 907 C C . LYS A 1 118 ? -1.345 8.363 -3.169 1.00 96.00 118 LYS A C 1
ATOM 909 O O . LYS A 1 118 ? -1.489 9.552 -2.914 1.00 96.00 118 LYS A O 1
ATOM 914 N N . TYR A 1 119 ? -1.988 7.408 -2.497 1.00 96.69 119 TYR A N 1
ATOM 915 C CA . TYR A 1 119 ? -2.984 7.703 -1.466 1.00 96.69 119 TYR A CA 1
ATOM 916 C C . TYR A 1 119 ? -2.386 8.448 -0.267 1.00 96.69 119 TYR A C 1
ATOM 918 O O . TYR A 1 119 ? -2.966 9.422 0.209 1.00 96.69 119 TYR A O 1
ATOM 926 N N . PHE A 1 120 ? -1.229 8.010 0.229 1.00 95.44 120 PHE A N 1
ATOM 927 C CA . PHE A 1 120 ? -0.560 8.604 1.389 1.00 95.44 120 PHE A CA 1
ATOM 928 C C . PHE A 1 120 ? 0.295 9.837 1.043 1.00 95.44 120 PHE A C 1
ATOM 930 O O . PHE A 1 120 ? 0.999 10.362 1.901 1.00 95.44 120 PHE A O 1
ATOM 937 N N . THR A 1 121 ? 0.210 10.363 -0.180 1.00 94.00 121 THR A N 1
ATOM 938 C CA . THR A 1 121 ? 0.751 11.694 -0.480 1.00 94.00 121 THR A CA 1
ATOM 939 C C . THR A 1 121 ? -0.129 12.758 0.183 1.00 94.00 121 THR A C 1
ATOM 941 O O . THR A 1 121 ? -1.362 12.696 0.134 1.00 94.00 121 THR A O 1
ATOM 944 N N . PHE A 1 122 ? 0.500 13.711 0.876 1.00 96.06 122 PHE A N 1
ATOM 945 C CA . PHE A 1 122 ? -0.221 14.791 1.541 1.00 96.06 122 PHE A CA 1
ATOM 946 C C . PHE A 1 122 ? -0.691 15.829 0.522 1.00 96.06 122 PHE A C 1
ATOM 948 O O . PHE A 1 122 ? 0.111 16.606 0.009 1.00 96.06 122 PHE A O 1
ATOM 955 N N . GLU A 1 123 ? -2.003 15.888 0.317 1.00 94.75 123 GLU A N 1
ATOM 956 C CA . GLU A 1 123 ? -2.652 16.888 -0.527 1.00 94.75 123 GLU A CA 1
ATOM 957 C C . GLU A 1 123 ? -3.268 17.989 0.340 1.00 94.75 123 GLU A C 1
ATOM 959 O O . GLU A 1 123 ? -4.252 17.773 1.054 1.00 94.75 123 GLU A O 1
ATOM 964 N N . GLN A 1 124 ? -2.674 19.186 0.299 1.00 96.12 124 GLN A N 1
ATOM 965 C CA . GLN A 1 124 ? -3.071 20.293 1.174 1.00 96.12 124 GLN A CA 1
ATOM 966 C C . GLN A 1 124 ? -4.520 20.739 0.936 1.00 96.12 124 GLN A C 1
ATOM 968 O O . GLN A 1 124 ? -5.220 21.048 1.898 1.00 96.12 124 GLN A O 1
ATOM 973 N N . GLU A 1 125 ? -4.970 20.781 -0.319 1.00 97.00 125 GLU A N 1
ATOM 974 C CA . GLU A 1 125 ? -6.330 21.208 -0.657 1.00 97.00 125 GLU A CA 1
ATOM 975 C C . GLU A 1 125 ? -7.384 20.217 -0.140 1.00 97.00 125 GLU A C 1
ATOM 977 O O . GLU A 1 125 ? -8.310 20.638 0.554 1.00 97.00 125 GLU A O 1
ATOM 982 N N . ASP A 1 126 ? -7.198 18.911 -0.380 1.00 96.75 126 ASP A N 1
ATOM 983 C CA . ASP A 1 126 ? -8.071 17.845 0.148 1.00 96.75 126 ASP A CA 1
ATOM 984 C C . ASP A 1 126 ? -8.121 17.917 1.681 1.00 96.75 126 ASP A C 1
ATOM 986 O O . ASP A 1 126 ? -9.193 17.959 2.284 1.00 96.75 126 ASP A O 1
ATOM 990 N N . TYR A 1 127 ? -6.961 18.057 2.333 1.00 97.94 127 TYR A N 1
ATOM 991 C CA . TYR A 1 127 ? -6.902 18.179 3.788 1.00 97.94 127 TYR A CA 1
ATOM 992 C C . TYR A 1 127 ? -7.705 19.373 4.318 1.00 97.94 127 TYR 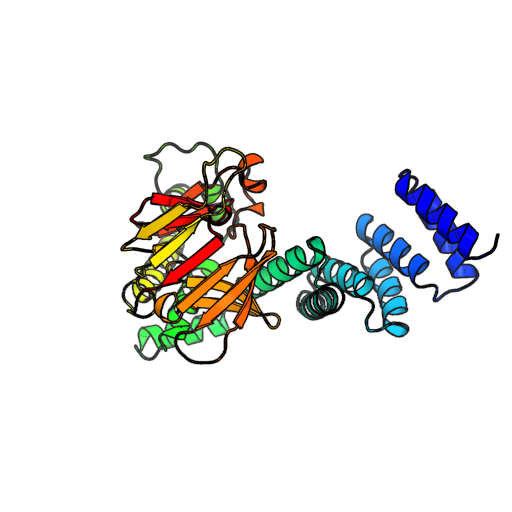A C 1
ATOM 994 O O . TYR A 1 127 ? -8.469 19.208 5.269 1.00 97.94 127 TYR A O 1
ATOM 1002 N N . LEU A 1 128 ? -7.536 20.565 3.736 1.00 97.62 128 LEU A N 1
ATOM 1003 C CA . LEU A 1 128 ? -8.239 21.765 4.196 1.00 97.62 128 LEU A CA 1
ATOM 1004 C C . LEU A 1 128 ? -9.753 21.625 4.027 1.00 97.62 128 LEU A C 1
ATOM 1006 O O . LEU A 1 128 ? -10.487 21.926 4.966 1.00 97.62 128 LEU A O 1
ATOM 1010 N N . GLN A 1 129 ? -10.211 21.092 2.891 1.00 98.00 129 GLN A N 1
ATOM 1011 C CA . GLN A 1 129 ? -11.634 20.846 2.648 1.00 98.00 129 GLN A CA 1
ATOM 1012 C C . GLN A 1 129 ? -12.233 19.893 3.694 1.00 98.00 129 GLN A C 1
ATOM 1014 O O . GLN A 1 129 ? -13.270 20.194 4.289 1.00 98.00 129 GLN A O 1
ATOM 1019 N N . LEU A 1 130 ? -11.568 18.765 3.968 1.00 98.19 130 LEU A N 1
ATOM 1020 C CA . LEU A 1 130 ? -12.043 17.793 4.958 1.00 98.19 130 LEU A CA 1
ATOM 1021 C C . LEU A 1 130 ? -11.998 18.340 6.384 1.00 98.19 130 LEU A C 1
ATOM 1023 O O . LEU A 1 130 ? -12.925 18.125 7.165 1.00 98.19 130 LEU A O 1
ATOM 1027 N N . PHE A 1 131 ? -10.925 19.049 6.728 1.00 97.00 131 PHE A N 1
ATOM 1028 C CA . PHE A 1 131 ? -10.748 19.614 8.058 1.00 97.00 131 PHE A CA 1
ATOM 1029 C C . PHE A 1 131 ? -11.802 20.687 8.353 1.00 97.00 131 PHE A C 1
ATOM 1031 O O . PHE A 1 131 ? -12.398 20.678 9.428 1.00 97.00 131 PHE A O 1
ATOM 1038 N N . GLU A 1 132 ? -12.089 21.578 7.401 1.00 97.25 132 GLU A N 1
ATOM 1039 C CA . GLU A 1 132 ? -13.134 22.597 7.544 1.00 97.25 132 GLU A CA 1
ATOM 1040 C C . GLU A 1 132 ? -14.530 21.980 7.684 1.00 97.25 132 GLU A C 1
ATOM 1042 O O . GLU A 1 132 ? -15.287 22.388 8.569 1.00 97.25 132 GLU A O 1
ATOM 1047 N N . ALA A 1 133 ? -14.854 20.966 6.876 1.00 97.62 133 ALA A N 1
ATOM 1048 C CA . ALA A 1 133 ? -16.116 20.239 6.994 1.00 97.62 133 ALA A CA 1
ATOM 1049 C C . ALA A 1 133 ? -16.255 19.557 8.369 1.00 97.62 133 ALA A C 1
ATOM 1051 O O . ALA A 1 133 ? -17.322 19.601 8.983 1.00 97.62 133 ALA A O 1
ATOM 1052 N N . ALA A 1 134 ? -15.168 18.989 8.906 1.00 96.69 134 ALA A N 1
ATOM 1053 C CA . ALA A 1 134 ? -15.171 18.375 10.235 1.00 96.69 134 ALA A CA 1
ATOM 1054 C C . ALA A 1 134 ? -15.434 19.405 11.342 1.00 96.69 134 ALA A C 1
ATOM 1056 O O . ALA A 1 134 ? -16.260 19.168 12.220 1.00 96.69 134 ALA A O 1
ATOM 1057 N N . GLN A 1 135 ? -14.790 20.577 11.277 1.00 95.06 135 GLN A N 1
ATOM 1058 C CA . GLN A 1 135 ? -15.012 21.665 12.241 1.00 95.06 135 GLN A CA 1
ATOM 1059 C C . GLN A 1 135 ? -16.454 22.193 12.217 1.00 95.06 135 GLN A C 1
ATOM 1061 O O . GLN A 1 135 ? -16.958 22.672 13.231 1.00 95.06 135 GLN A O 1
ATOM 1066 N N . GLN A 1 136 ? -17.124 22.102 11.069 1.00 96.38 136 GLN A N 1
ATOM 1067 C CA . GLN A 1 136 ? -18.518 22.512 10.893 1.00 96.38 136 GLN A CA 1
ATOM 1068 C C . GLN A 1 136 ? -19.526 21.399 11.229 1.00 96.38 136 GLN A C 1
ATOM 1070 O O . GLN A 1 136 ? -20.729 21.656 11.210 1.00 96.38 136 GLN A O 1
ATOM 1075 N N . GLY A 1 137 ? -19.065 20.177 11.523 1.00 94.75 137 GLY A N 1
ATOM 1076 C CA . GLY A 1 137 ? -19.930 19.011 11.728 1.00 94.75 137 GLY A CA 1
ATOM 1077 C C . GLY A 1 137 ? -20.670 18.564 10.461 1.00 94.75 137 GLY A C 1
ATOM 1078 O O . GLY A 1 137 ? -21.731 17.957 10.562 1.00 94.75 137 GLY A O 1
ATOM 1079 N N . SER A 1 138 ? -20.149 18.906 9.278 1.00 96.94 138 SER A N 1
ATOM 1080 C CA . SER A 1 138 ? -20.738 18.596 7.967 1.00 96.94 138 SER A CA 1
ATOM 1081 C C . SER A 1 138 ? -19.948 17.549 7.176 1.00 96.94 138 SER A C 1
ATOM 1083 O O . SER A 1 138 ? -20.331 17.210 6.056 1.00 96.94 138 SER A O 1
ATOM 1085 N N . LEU A 1 139 ? -18.842 17.048 7.734 1.00 97.50 139 LEU A N 1
ATOM 1086 C CA . LEU A 1 139 ? -18.045 15.992 7.122 1.00 97.50 139 LEU A CA 1
ATOM 1087 C C . LEU A 1 139 ? -18.834 14.679 7.091 1.00 97.50 139 LEU A C 1
ATOM 1089 O O . LEU A 1 139 ? -19.317 14.229 8.125 1.00 97.50 139 LEU A O 1
ATOM 1093 N N . ALA A 1 140 ? -18.928 14.070 5.911 1.00 97.44 140 ALA A N 1
ATOM 1094 C CA . ALA A 1 140 ? -19.562 12.769 5.741 1.00 97.44 140 ALA A CA 1
ATOM 1095 C C . ALA A 1 140 ? -18.740 11.648 6.401 1.00 97.44 140 ALA A C 1
ATOM 1097 O O . ALA A 1 140 ? -17.503 11.684 6.389 1.00 97.44 140 ALA A O 1
ATOM 1098 N N . ASP A 1 141 ? -19.423 10.640 6.941 1.00 97.06 141 ASP A N 1
ATOM 1099 C CA . ASP A 1 141 ? -18.821 9.567 7.738 1.00 97.06 141 ASP A CA 1
ATOM 1100 C C . ASP A 1 141 ? -17.749 8.788 6.962 1.00 97.06 141 ASP A C 1
ATOM 1102 O O . ASP A 1 141 ? -16.677 8.481 7.487 1.00 97.06 141 ASP A O 1
ATOM 1106 N N . GLU A 1 142 ? -17.976 8.539 5.673 1.00 96.50 142 GLU A N 1
ATOM 1107 C CA . GLU A 1 142 ? -17.040 7.864 4.771 1.00 96.50 142 GLU A CA 1
ATOM 1108 C C . GLU A 1 142 ? -15.735 8.648 4.530 1.00 96.50 142 GLU A C 1
ATOM 1110 O O . GLU A 1 142 ? -14.750 8.097 4.041 1.00 96.50 142 GLU A O 1
ATOM 1115 N N . ARG A 1 143 ? -15.689 9.937 4.889 1.00 97.62 143 ARG A N 1
ATOM 1116 C CA . ARG A 1 143 ? -14.502 10.794 4.737 1.00 97.62 143 ARG A CA 1
ATOM 1117 C C . ARG A 1 143 ? -13.691 10.931 6.029 1.00 97.62 143 ARG A C 1
ATOM 1119 O O . ARG A 1 143 ? -12.574 11.454 5.978 1.00 97.62 143 ARG A O 1
ATOM 1126 N N . LEU A 1 144 ? -14.196 10.445 7.168 1.00 97.88 144 LEU A N 1
ATOM 1127 C CA . LEU A 1 144 ? -13.525 10.549 8.472 1.00 97.88 144 LEU A CA 1
ATOM 1128 C C . LEU A 1 144 ? -12.149 9.878 8.468 1.00 97.88 144 LEU A C 1
ATOM 1130 O O . LEU A 1 144 ? -11.159 10.479 8.888 1.00 97.88 144 LEU A O 1
ATOM 1134 N N . GLN A 1 145 ? -12.053 8.667 7.919 1.00 97.62 145 GLN A N 1
ATOM 1135 C CA . GLN A 1 145 ? -10.780 7.951 7.874 1.00 97.62 145 GLN A CA 1
ATOM 1136 C C . GLN A 1 145 ? -9.769 8.629 6.936 1.00 97.62 145 GLN A C 1
ATOM 1138 O O . GLN A 1 145 ? -8.582 8.712 7.253 1.00 97.62 145 GLN A O 1
ATOM 1143 N N . ARG A 1 146 ? -10.224 9.215 5.816 1.00 97.88 146 ARG A N 1
ATOM 1144 C CA . ARG A 1 146 ? -9.356 10.024 4.942 1.00 97.88 146 ARG A CA 1
ATOM 1145 C C . ARG A 1 146 ? -8.810 11.253 5.672 1.00 97.88 146 ARG A C 1
ATOM 1147 O O . ARG A 1 146 ? -7.620 11.541 5.540 1.00 97.88 146 ARG A O 1
ATOM 1154 N N . LEU A 1 147 ? -9.634 11.937 6.472 1.00 98.25 147 LEU A N 1
ATOM 1155 C CA . LEU A 1 147 ? -9.179 13.039 7.324 1.00 98.25 147 LEU A CA 1
ATOM 1156 C C . LEU A 1 147 ? -8.116 12.568 8.327 1.00 98.25 147 LEU A C 1
ATOM 1158 O O . LEU A 1 147 ? -7.090 13.237 8.474 1.00 98.25 147 LEU A O 1
ATOM 1162 N N . ALA A 1 148 ? -8.318 11.424 8.987 1.00 97.81 148 ALA A N 1
ATOM 1163 C CA . ALA A 1 148 ? -7.333 10.853 9.906 1.00 97.81 148 ALA A CA 1
ATOM 1164 C C . ALA A 1 148 ? -6.001 10.551 9.196 1.00 97.81 148 ALA A C 1
ATOM 1166 O O . ALA A 1 148 ? -4.946 10.983 9.666 1.00 97.81 148 ALA A O 1
ATOM 1167 N N . HIS A 1 149 ? -6.043 9.921 8.015 1.00 98.19 149 HIS A N 1
ATOM 1168 C CA . HIS A 1 149 ? -4.857 9.639 7.201 1.00 98.19 149 HIS A CA 1
ATOM 1169 C C . HIS A 1 149 ? -4.120 10.912 6.770 1.00 98.19 149 HIS A C 1
ATOM 1171 O O . HIS A 1 149 ? -2.912 11.006 6.969 1.00 98.19 149 HIS A O 1
ATOM 1177 N N . LEU A 1 150 ? -4.813 11.927 6.247 1.00 98.19 150 LEU A N 1
ATOM 1178 C CA . LEU A 1 150 ? -4.168 13.188 5.860 1.00 98.19 150 LEU A CA 1
ATOM 1179 C C . LEU A 1 150 ? -3.604 13.948 7.061 1.00 98.19 150 LEU A C 1
ATOM 1181 O O . LEU A 1 150 ? -2.529 14.540 6.965 1.00 98.19 150 LEU A O 1
ATOM 1185 N N . THR A 1 151 ? -4.287 13.903 8.205 1.00 97.38 151 THR A N 1
ATOM 1186 C CA . THR A 1 151 ? -3.777 14.509 9.439 1.00 97.38 151 THR A CA 1
ATOM 1187 C C . THR A 1 151 ? -2.504 13.805 9.904 1.00 97.38 151 THR A C 1
ATOM 1189 O O . THR A 1 151 ? -1.548 14.476 10.290 1.00 97.38 151 THR A O 1
ATOM 1192 N N . PHE A 1 152 ? -2.444 12.476 9.787 1.00 97.19 152 PHE A N 1
ATOM 1193 C CA . PHE A 1 152 ? -1.225 11.714 10.037 1.00 97.19 152 PHE A CA 1
ATOM 1194 C C . PHE A 1 152 ? -0.102 12.091 9.061 1.00 97.19 152 PHE A C 1
ATOM 1196 O O . PHE A 1 152 ? 1.020 12.359 9.489 1.00 97.19 152 PHE A O 1
ATOM 1203 N N . MET A 1 153 ? -0.403 12.228 7.763 1.00 97.00 153 MET A N 1
ATOM 1204 C CA . MET A 1 153 ? 0.586 12.625 6.750 1.00 97.00 153 MET A CA 1
ATOM 1205 C C . MET A 1 153 ? 1.201 14.008 7.011 1.00 97.00 153 MET A C 1
ATOM 1207 O O . MET A 1 153 ? 2.352 14.251 6.649 1.00 97.00 153 MET A O 1
ATOM 1211 N N . ARG A 1 154 ? 0.507 14.908 7.722 1.00 96.12 154 ARG A N 1
ATOM 1212 C CA . ARG A 1 154 ? 1.109 16.180 8.166 1.00 96.12 154 ARG A CA 1
ATOM 1213 C C . ARG A 1 154 ? 2.253 15.990 9.159 1.00 96.12 154 ARG A C 1
ATOM 1215 O O . ARG A 1 154 ? 3.175 16.807 9.154 1.00 96.12 154 ARG A O 1
ATOM 1222 N N . ILE A 1 155 ? 2.189 14.942 9.981 1.00 95.19 155 ILE A N 1
ATOM 1223 C CA . ILE A 1 155 ? 3.187 14.594 11.005 1.00 95.19 155 ILE A CA 1
ATOM 1224 C C . ILE A 1 155 ? 4.327 13.758 10.404 1.00 95.19 155 ILE A C 1
ATOM 1226 O O . ILE A 1 155 ? 5.446 13.793 10.909 1.00 95.19 155 ILE A O 1
ATOM 1230 N N . MET A 1 156 ? 4.072 13.037 9.312 1.00 94.75 156 MET A N 1
ATOM 1231 C CA . MET A 1 156 ? 5.039 12.134 8.685 1.00 94.75 156 MET A CA 1
ATOM 1232 C C . MET A 1 156 ? 6.336 12.837 8.279 1.00 94.75 156 MET A C 1
ATOM 1234 O O . MET A 1 156 ? 6.368 13.647 7.352 1.00 94.75 156 MET A O 1
ATOM 1238 N N . ARG A 1 157 ? 7.421 12.505 8.979 1.00 94.88 157 ARG A N 1
ATOM 1239 C CA . ARG A 1 157 ? 8.789 12.972 8.729 1.00 94.88 157 ARG A CA 1
ATOM 1240 C C . ARG A 1 157 ? 9.779 11.824 8.967 1.00 94.88 157 ARG A C 1
ATOM 1242 O O . ARG A 1 157 ? 9.421 10.874 9.673 1.00 94.88 157 ARG A O 1
ATOM 1249 N N . PRO A 1 158 ? 11.009 11.896 8.423 1.00 95.81 158 PRO A N 1
ATOM 1250 C CA . PRO A 1 158 ? 12.041 10.886 8.664 1.00 95.81 158 PRO A CA 1
ATOM 1251 C C . PRO A 1 158 ? 12.279 10.592 10.152 1.00 95.81 158 PRO A C 1
ATOM 1253 O O . PRO A 1 158 ? 12.511 9.443 10.520 1.00 95.81 158 PRO A O 1
ATOM 1256 N N . GLU A 1 159 ? 12.159 11.601 11.017 1.00 96.00 159 GLU A N 1
ATOM 1257 C CA . GLU A 1 159 ? 12.327 11.470 12.466 1.00 96.00 159 GLU A CA 1
ATOM 1258 C C . GLU A 1 159 ? 11.256 10.569 13.090 1.00 96.00 159 GLU A C 1
ATOM 1260 O O . GLU A 1 159 ? 11.590 9.660 13.850 1.00 96.00 159 GLU A O 1
ATOM 1265 N N . LEU A 1 160 ? 9.980 10.764 12.731 1.00 96.25 160 LEU A N 1
ATOM 1266 C CA . LEU A 1 160 ? 8.903 9.891 13.200 1.00 96.25 160 LEU A CA 1
ATOM 1267 C C . LEU A 1 160 ? 9.108 8.459 12.696 1.00 96.25 160 LEU A C 1
ATOM 1269 O O . LEU A 1 160 ? 8.990 7.522 13.482 1.00 96.25 160 LEU A O 1
ATOM 1273 N N . ILE A 1 161 ? 9.444 8.286 11.411 1.00 96.06 161 ILE A N 1
ATOM 1274 C CA . ILE A 1 161 ? 9.694 6.959 10.828 1.00 96.06 161 ILE A CA 1
ATOM 1275 C C . ILE A 1 161 ? 10.795 6.243 11.617 1.00 96.06 161 ILE A C 1
ATOM 1277 O O . ILE A 1 161 ? 10.579 5.120 12.068 1.00 96.06 161 ILE A O 1
ATOM 1281 N N . ARG A 1 162 ? 11.930 6.915 11.863 1.00 95.75 162 ARG A N 1
ATOM 1282 C CA . ARG A 1 162 ? 13.047 6.384 12.660 1.00 95.75 162 ARG A CA 1
ATOM 1283 C C . ARG A 1 162 ? 12.592 5.912 14.043 1.00 95.75 162 ARG A C 1
ATOM 1285 O O . ARG A 1 162 ? 12.971 4.830 14.473 1.00 95.75 162 ARG A O 1
ATOM 1292 N N . LEU A 1 163 ? 11.777 6.706 14.737 1.00 95.56 163 LEU A N 1
ATOM 1293 C CA . LEU A 1 163 ? 11.304 6.378 16.085 1.00 95.56 163 LEU A CA 1
ATOM 1294 C C . LEU A 1 163 ? 10.301 5.216 16.092 1.00 95.56 163 LEU A C 1
ATOM 1296 O O . LEU A 1 163 ? 10.288 4.422 17.033 1.00 95.56 163 LEU A O 1
ATOM 1300 N N . VAL A 1 164 ? 9.464 5.101 15.061 1.00 94.88 164 VAL A N 1
ATOM 1301 C CA . VAL A 1 164 ? 8.479 4.019 14.924 1.00 94.88 164 VAL A CA 1
ATOM 1302 C C . VAL A 1 164 ? 9.164 2.692 14.611 1.00 94.88 164 VAL A C 1
ATOM 1304 O O . VAL A 1 164 ? 8.815 1.663 15.184 1.00 94.88 164 VAL A O 1
ATOM 1307 N N . VAL A 1 165 ? 10.165 2.699 13.735 1.00 94.38 165 VAL A N 1
ATOM 1308 C CA . VAL A 1 165 ? 10.801 1.470 13.238 1.00 94.38 165 VAL A CA 1
ATOM 1309 C C . VAL A 1 165 ? 11.937 0.932 14.109 1.00 94.38 165 VAL A C 1
ATOM 1311 O O . VAL A 1 165 ? 12.499 -0.123 13.808 1.00 94.38 165 VAL A O 1
ATOM 1314 N N . GLU A 1 166 ? 12.245 1.625 15.203 1.00 90.12 166 GLU A N 1
ATOM 1315 C CA . GLU A 1 166 ? 13.327 1.279 16.119 1.00 90.12 166 GLU A CA 1
ATOM 1316 C C . GLU A 1 166 ? 13.128 -0.126 16.739 1.00 90.12 166 GLU A C 1
ATOM 1318 O O . GLU A 1 166 ? 12.053 -0.445 17.284 1.00 90.12 166 GLU A O 1
ATOM 1323 N N . PRO A 1 167 ? 14.139 -1.010 16.654 1.00 85.94 167 PRO A N 1
ATOM 1324 C CA . PRO A 1 167 ? 14.065 -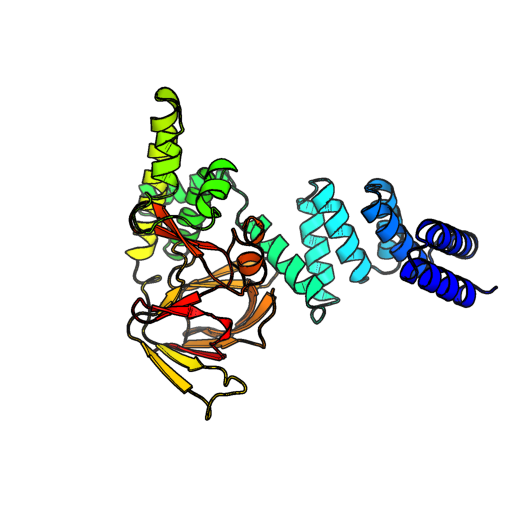2.351 17.215 1.00 85.94 167 PRO A CA 1
ATOM 1325 C C . PRO A 1 167 ? 14.366 -2.359 18.721 1.00 85.94 167 PRO A C 1
ATOM 1327 O O . PRO A 1 167 ? 15.095 -1.524 19.241 1.00 85.94 167 PRO A O 1
ATOM 1330 N N . GLY A 1 168 ? 13.852 -3.367 19.433 1.00 85.06 168 GLY A N 1
ATOM 1331 C CA . GLY A 1 168 ? 14.316 -3.682 20.793 1.00 85.06 168 GLY A CA 1
ATOM 1332 C C . GLY A 1 168 ? 13.967 -2.670 21.893 1.00 85.06 168 GLY A C 1
ATOM 1333 O O . GLY A 1 168 ? 14.610 -2.689 22.940 1.00 85.06 168 GLY A O 1
ATOM 1334 N N . LEU A 1 169 ? 12.963 -1.814 21.684 1.00 88.12 169 LEU A N 1
ATOM 1335 C CA . LEU A 1 169 ? 12.505 -0.868 22.703 1.00 88.12 169 LEU A CA 1
ATOM 1336 C C . LEU A 1 169 ? 11.932 -1.585 23.947 1.00 88.12 169 LEU A C 1
ATOM 1338 O O . LEU A 1 169 ? 11.154 -2.534 23.793 1.00 88.12 169 LEU A O 1
ATOM 1342 N N . PRO A 1 170 ? 12.282 -1.141 25.171 1.00 91.62 170 PRO A N 1
ATOM 1343 C CA . PRO A 1 170 ? 11.607 -1.556 26.400 1.00 91.62 170 PRO A CA 1
ATOM 1344 C C . PRO A 1 170 ? 10.088 -1.322 26.365 1.00 91.62 170 PRO A C 1
ATOM 1346 O O . PRO A 1 170 ? 9.597 -0.423 25.690 1.00 91.62 170 PRO A O 1
ATOM 1349 N N . VAL A 1 171 ? 9.339 -2.100 27.153 1.00 84.06 171 VAL A N 1
ATOM 1350 C CA . VAL A 1 171 ? 7.866 -2.000 27.220 1.00 84.06 171 VAL A CA 1
ATOM 1351 C C . VAL A 1 171 ? 7.401 -0.624 27.713 1.00 84.06 171 VAL A C 1
ATOM 1353 O O . VAL A 1 171 ? 6.420 -0.097 27.201 1.00 84.06 171 VAL A O 1
ATOM 1356 N N . ASP A 1 172 ? 8.136 -0.019 28.648 1.00 90.25 172 ASP A N 1
ATOM 1357 C CA . ASP A 1 172 ? 7.792 1.276 29.253 1.00 90.25 172 ASP A CA 1
ATOM 1358 C C . ASP A 1 172 ? 8.318 2.482 28.450 1.00 90.25 172 ASP A C 1
ATOM 1360 O O . ASP A 1 172 ? 8.326 3.612 28.943 1.00 90.25 172 ASP A O 1
ATOM 1364 N N . THR A 1 173 ? 8.825 2.263 27.232 1.00 93.56 173 THR A N 1
ATOM 1365 C CA . THR A 1 173 ? 9.298 3.355 26.378 1.00 93.56 173 THR A CA 1
ATOM 1366 C C . THR A 1 173 ? 8.127 4.265 25.980 1.00 93.56 173 THR A C 1
ATOM 1368 O O . THR A 1 173 ? 7.115 3.756 25.494 1.00 93.56 173 THR A O 1
ATOM 1371 N N . PRO A 1 174 ? 8.252 5.602 26.134 1.00 95.25 174 PRO A N 1
ATOM 1372 C CA . PRO A 1 174 ? 7.227 6.533 25.676 1.00 95.25 174 PRO A CA 1
ATOM 1373 C C . PRO A 1 174 ? 6.937 6.394 24.178 1.00 95.25 174 PRO A C 1
ATOM 1375 O O . PRO A 1 174 ? 7.786 5.959 23.390 1.00 95.25 174 PRO A O 1
ATOM 1378 N N . ASP A 1 175 ? 5.739 6.806 23.773 1.00 96.25 175 ASP A N 1
ATOM 1379 C CA . ASP A 1 175 ? 5.322 6.774 22.375 1.00 96.25 175 ASP A CA 1
ATOM 1380 C C . ASP A 1 175 ? 6.232 7.622 21.468 1.00 96.25 175 ASP A C 1
ATOM 1382 O O . ASP A 1 175 ? 7.003 8.476 21.919 1.00 96.25 175 ASP A O 1
ATOM 1386 N N . ALA A 1 176 ? 6.180 7.345 20.164 1.00 96.75 176 ALA A N 1
ATOM 1387 C CA . ALA A 1 176 ? 7.083 7.953 19.195 1.00 96.75 176 ALA A CA 1
ATOM 1388 C C . ALA A 1 176 ? 6.977 9.489 19.158 1.00 96.75 176 ALA A C 1
ATOM 1390 O O . ALA A 1 176 ? 8.006 10.158 19.074 1.00 96.75 176 ALA A O 1
ATOM 1391 N N . ILE A 1 177 ? 5.773 10.065 19.262 1.00 97.12 177 ILE A N 1
ATOM 1392 C CA . ILE A 1 177 ? 5.600 11.523 19.252 1.00 97.12 177 ILE A CA 1
ATOM 1393 C C . ILE A 1 177 ? 6.118 12.151 20.551 1.00 97.12 177 ILE A C 1
ATOM 1395 O O . ILE A 1 177 ? 6.775 13.191 20.491 1.00 97.12 177 ILE A O 1
ATOM 1399 N N . THR A 1 178 ? 5.887 11.531 21.711 1.00 96.88 178 THR A N 1
ATOM 1400 C CA . THR A 1 178 ? 6.433 12.002 22.994 1.00 96.88 178 THR A CA 1
ATOM 1401 C C . THR A 1 178 ? 7.961 12.026 22.966 1.00 96.88 178 THR A C 1
ATOM 1403 O O . THR A 1 178 ? 8.560 13.051 23.294 1.00 96.88 178 THR A O 1
ATOM 1406 N N . ARG A 1 179 ? 8.602 10.956 22.477 1.00 96.81 179 ARG A N 1
ATOM 1407 C CA . ARG A 1 179 ? 10.066 10.922 22.306 1.00 96.81 179 ARG A CA 1
ATOM 1408 C C . ARG A 1 179 ? 10.558 11.987 21.327 1.00 96.81 179 ARG A C 1
ATOM 1410 O O . ARG A 1 179 ? 11.554 12.653 21.592 1.00 96.81 179 ARG A O 1
ATOM 1417 N N . TRP A 1 180 ? 9.840 12.205 20.226 1.00 97.38 180 TRP A N 1
ATOM 1418 C CA . TRP A 1 180 ? 10.201 13.247 19.265 1.00 97.38 180 TRP A CA 1
ATOM 1419 C C . TRP A 1 180 ? 10.113 14.655 19.874 1.00 97.38 180 TRP A C 1
ATOM 1421 O O . TRP A 1 180 ? 11.006 15.476 19.674 1.00 97.38 180 TRP A O 1
ATOM 1431 N N . LEU A 1 181 ? 9.078 14.940 20.671 1.00 96.75 181 LEU A N 1
ATOM 1432 C CA . LEU A 1 181 ? 8.946 16.218 21.378 1.00 96.75 181 LEU A CA 1
ATOM 1433 C C . LEU A 1 181 ? 10.124 16.485 22.326 1.00 96.75 181 LEU A C 1
ATOM 1435 O O . LEU A 1 181 ? 10.563 17.631 22.436 1.00 96.75 181 LEU A O 1
ATOM 1439 N N . GLU A 1 182 ? 10.641 15.453 22.994 1.00 95.75 182 GLU A N 1
ATOM 1440 C CA . GLU A 1 182 ? 11.802 15.563 23.885 1.00 95.75 182 GLU A CA 1
ATOM 1441 C C . GLU A 1 182 ? 13.093 15.897 23.122 1.00 95.75 182 GLU A C 1
ATOM 1443 O O . GLU A 1 182 ? 13.890 16.708 23.604 1.00 95.75 182 GLU A O 1
ATOM 1448 N N . GLU A 1 183 ? 13.267 15.342 21.917 1.00 96.12 183 GLU A N 1
ATOM 1449 C CA . GLU A 1 183 ? 14.406 15.617 21.028 1.00 96.12 183 GLU A CA 1
ATOM 1450 C C . GLU A 1 183 ? 14.362 17.030 20.405 1.00 96.12 183 GLU A C 1
ATOM 1452 O O . GLU A 1 183 ? 15.403 17.573 20.026 1.00 96.12 183 GLU A O 1
ATOM 1457 N N . LEU A 1 184 ? 13.178 17.650 20.300 1.00 95.94 184 LEU A N 1
ATOM 1458 C CA . LEU A 1 184 ? 13.004 18.950 19.647 1.00 95.94 184 LEU A CA 1
ATOM 1459 C C . LEU A 1 184 ? 13.404 20.152 20.530 1.00 95.94 184 LEU A C 1
ATOM 1461 O O . LEU A 1 184 ? 13.148 20.150 21.743 1.00 95.94 184 LEU A O 1
ATOM 1465 N N . PRO A 1 185 ? 13.927 21.241 19.918 1.00 96.19 185 PRO A N 1
ATOM 1466 C CA . PRO A 1 185 ? 14.076 22.539 20.578 1.00 96.19 185 PRO A CA 1
ATOM 1467 C C . PRO A 1 185 ? 12.742 23.051 21.132 1.00 96.19 185 PRO A C 1
ATOM 1469 O O . PRO A 1 185 ? 11.699 22.849 20.509 1.00 96.19 185 PRO A O 1
ATOM 1472 N N . GLU A 1 186 ? 12.773 23.765 22.263 1.00 95.00 186 GLU A N 1
ATOM 1473 C CA . GLU A 1 186 ? 11.558 24.244 22.945 1.00 95.00 186 GLU A CA 1
ATOM 1474 C C . GLU A 1 186 ? 10.624 25.043 22.023 1.00 95.00 186 GLU A C 1
ATOM 1476 O O . GLU A 1 186 ? 9.416 24.821 22.056 1.00 95.00 186 GLU A O 1
ATOM 1481 N N . ASP A 1 187 ? 11.176 25.882 21.143 1.00 95.94 187 ASP A N 1
ATOM 1482 C CA . ASP A 1 187 ? 10.403 26.714 20.211 1.00 95.94 187 ASP A CA 1
ATOM 1483 C C . ASP A 1 187 ? 9.669 25.903 19.123 1.00 95.94 187 ASP A C 1
ATOM 1485 O O . ASP A 1 187 ? 8.670 26.368 18.576 1.00 95.94 187 ASP A O 1
ATOM 1489 N N . SER A 1 188 ? 10.126 24.683 18.816 1.00 95.19 188 SER A N 1
ATOM 1490 C CA . SER A 1 188 ? 9.527 23.803 17.797 1.00 95.19 188 SER A CA 1
ATOM 1491 C C . SER A 1 188 ? 8.478 22.842 18.368 1.00 95.19 188 SER A C 1
ATOM 1493 O O . SER A 1 188 ? 7.624 22.342 17.634 1.00 95.19 188 SER A O 1
ATOM 1495 N N . ARG A 1 189 ? 8.496 22.589 19.684 1.00 97.19 189 ARG A N 1
ATOM 1496 C CA . ARG A 1 189 ? 7.556 21.666 20.348 1.00 97.19 189 ARG A CA 1
ATOM 1497 C C . ARG A 1 189 ? 6.077 22.046 20.177 1.00 97.19 189 ARG A C 1
ATOM 1499 O O . ARG A 1 189 ? 5.275 21.130 19.981 1.00 97.19 189 ARG A O 1
ATOM 1506 N N . PRO A 1 190 ? 5.665 23.334 20.228 1.00 97.88 190 PRO A N 1
ATOM 1507 C CA . PRO A 1 190 ? 4.256 23.702 20.090 1.00 97.88 190 PRO A CA 1
ATOM 1508 C C . PRO A 1 190 ? 3.631 23.275 18.759 1.00 97.88 190 PRO A C 1
ATOM 1510 O O . PRO A 1 190 ? 2.458 22.899 18.741 1.00 97.88 190 PRO A O 1
ATOM 1513 N N . GLU A 1 191 ? 4.398 23.308 17.665 1.00 96.69 191 GLU A N 1
ATOM 1514 C CA . GLU A 1 191 ? 3.922 22.913 16.338 1.00 96.69 191 GLU A CA 1
ATOM 1515 C C . GLU A 1 191 ? 3.645 21.408 16.276 1.00 96.69 191 GLU A C 1
ATOM 1517 O O . GLU A 1 191 ? 2.521 21.007 15.963 1.00 96.69 191 GLU A O 1
ATOM 1522 N N . LEU A 1 192 ? 4.620 20.572 16.657 1.00 96.94 192 LEU A N 1
ATOM 1523 C CA . LEU A 1 192 ? 4.435 19.119 16.685 1.00 96.94 192 LEU A CA 1
ATOM 1524 C C . LEU A 1 192 ? 3.309 18.719 17.649 1.00 96.94 192 LEU A C 1
ATOM 1526 O O . LEU A 1 192 ? 2.464 17.899 17.299 1.00 96.94 192 LEU A O 1
ATOM 1530 N N . ALA A 1 193 ? 3.235 19.345 18.827 1.00 97.12 193 ALA A N 1
ATOM 1531 C CA . ALA A 1 193 ? 2.170 19.082 19.789 1.00 97.12 193 ALA A CA 1
ATOM 1532 C C . ALA A 1 193 ? 0.778 19.436 19.236 1.00 97.12 193 ALA A C 1
ATOM 1534 O O . ALA A 1 193 ? -0.199 18.751 19.541 1.00 97.12 193 ALA A O 1
ATOM 1535 N N . LEU A 1 194 ? 0.657 20.494 18.425 1.00 97.06 194 LEU A N 1
ATOM 1536 C CA . LEU A 1 194 ? -0.598 20.832 17.755 1.00 97.06 194 LEU A CA 1
ATOM 1537 C C . LEU A 1 194 ? -0.968 19.793 16.692 1.00 97.06 194 LEU A C 1
ATOM 1539 O O . LEU A 1 194 ? -2.110 19.337 16.675 1.00 97.06 194 LEU A O 1
ATOM 1543 N N . LEU A 1 195 ? -0.018 19.396 15.841 1.00 96.69 195 LEU A N 1
ATOM 1544 C CA . LEU A 1 195 ? -0.257 18.369 14.823 1.00 96.69 195 LEU A CA 1
ATOM 1545 C C . LEU A 1 195 ? -0.679 17.041 15.464 1.00 96.69 195 LEU A C 1
ATOM 1547 O O . LEU A 1 195 ? -1.661 16.439 15.039 1.00 96.69 195 LEU A O 1
ATOM 1551 N N . ALA A 1 196 ? 0.004 16.639 16.535 1.00 96.88 196 ALA A N 1
ATOM 1552 C CA . ALA A 1 196 ? -0.286 15.427 17.286 1.00 96.88 196 ALA A CA 1
ATOM 1553 C C . ALA A 1 196 ? -1.688 15.433 17.915 1.00 96.88 196 ALA A C 1
ATOM 1555 O O . ALA A 1 196 ? -2.413 14.445 17.811 1.00 96.88 196 ALA A O 1
ATOM 1556 N N . ARG A 1 197 ? -2.113 16.560 18.508 1.00 96.44 197 ARG A N 1
ATOM 1557 C CA . ARG A 1 197 ? -3.487 16.711 19.020 1.00 96.44 197 ARG A CA 1
ATOM 1558 C C . ARG A 1 197 ? -4.528 16.609 17.911 1.00 96.44 197 ARG A C 1
ATOM 1560 O O . ARG A 1 197 ? -5.528 15.924 18.096 1.00 96.44 197 ARG A O 1
ATOM 1567 N N . ASN A 1 198 ? -4.292 17.260 16.771 1.00 95.94 198 ASN A N 1
ATOM 1568 C CA . ASN A 1 198 ? -5.206 17.186 15.630 1.00 95.94 198 ASN A CA 1
ATOM 1569 C C . ASN A 1 198 ? -5.327 15.746 15.117 1.00 95.94 198 ASN A C 1
ATOM 1571 O O . ASN A 1 198 ? -6.424 15.303 14.791 1.00 95.94 198 ASN A O 1
ATOM 1575 N N . PHE A 1 199 ? -4.213 15.013 15.066 1.00 97.00 199 PHE A N 1
ATOM 1576 C CA . PHE A 1 199 ? -4.204 13.611 14.662 1.00 97.00 199 PHE A CA 1
ATOM 1577 C C . PHE A 1 199 ? -4.984 12.727 15.633 1.00 97.00 199 PHE A C 1
ATOM 1579 O O . PHE A 1 199 ? -5.865 11.992 15.194 1.00 97.00 199 PHE A O 1
ATOM 1586 N N . ALA A 1 200 ? -4.738 12.857 16.939 1.00 96.38 200 ALA A N 1
ATOM 1587 C CA . ALA A 1 200 ? -5.489 12.120 17.950 1.00 96.38 200 ALA A CA 1
ATOM 1588 C C . ALA A 1 200 ? -6.998 12.408 17.866 1.00 96.38 200 ALA A C 1
ATOM 1590 O O . ALA A 1 200 ? -7.806 11.484 17.893 1.00 96.38 200 ALA A O 1
ATOM 1591 N N . GLN A 1 201 ? -7.382 13.674 17.675 1.00 95.44 201 GLN A N 1
ATOM 1592 C CA . GLN A 1 201 ? -8.782 14.057 17.497 1.00 95.44 201 GLN A CA 1
ATOM 1593 C C . GLN A 1 201 ? -9.396 13.449 16.228 1.00 95.44 201 GLN A C 1
ATOM 1595 O O . GLN A 1 201 ? -10.534 12.992 16.267 1.00 95.44 201 GLN A O 1
ATOM 1600 N N . ALA A 1 202 ? -8.667 13.427 15.109 1.00 96.75 202 ALA A N 1
ATOM 1601 C CA . ALA A 1 202 ? -9.166 12.844 13.867 1.00 96.75 202 ALA A CA 1
ATOM 1602 C C . ALA A 1 202 ? -9.379 11.325 13.983 1.00 96.75 202 ALA A C 1
ATOM 1604 O O . ALA A 1 202 ? -10.378 10.817 13.486 1.00 96.75 202 ALA A O 1
ATOM 1605 N N . VAL A 1 203 ? -8.484 10.608 14.672 1.00 96.81 203 VAL A N 1
ATOM 1606 C CA . VAL A 1 203 ? -8.656 9.170 14.946 1.00 96.81 203 VAL A CA 1
ATOM 1607 C C . VAL A 1 203 ? -9.828 8.919 15.897 1.00 96.81 203 VAL A C 1
ATOM 1609 O O . VAL A 1 203 ? -10.597 7.988 15.679 1.00 96.81 203 VAL A O 1
ATOM 1612 N N . GLU A 1 204 ? -10.027 9.768 16.906 1.00 95.00 204 GLU A N 1
ATOM 1613 C CA . GLU A 1 204 ? -11.173 9.651 17.817 1.00 95.00 204 GLU A CA 1
ATOM 1614 C C . GLU A 1 204 ? -12.517 9.859 17.100 1.00 95.00 204 GLU A C 1
ATOM 1616 O O . GLU A 1 204 ? -13.491 9.161 17.378 1.00 95.00 204 GLU A O 1
ATOM 1621 N N . LEU A 1 205 ? -12.575 10.768 16.119 1.00 95.38 205 LEU A N 1
ATOM 1622 C CA . LEU A 1 205 ? -13.765 10.930 15.276 1.00 95.38 205 LEU A CA 1
ATOM 1623 C C . LEU A 1 205 ? -14.091 9.660 14.477 1.00 95.38 205 LEU A C 1
ATOM 1625 O O . LEU A 1 205 ? -15.263 9.358 14.281 1.00 95.38 205 LEU A O 1
ATOM 1629 N N . VAL A 1 206 ? -13.075 8.916 14.030 1.00 97.44 206 VAL A N 1
ATOM 1630 C CA . VAL A 1 206 ? -13.271 7.616 13.369 1.00 97.44 206 VAL A CA 1
ATOM 1631 C C . VAL A 1 206 ? -13.786 6.590 14.382 1.00 97.44 206 VAL A C 1
ATOM 1633 O O . VAL A 1 206 ? -14.825 5.985 14.150 1.00 97.44 206 VAL A O 1
ATOM 1636 N N . ARG A 1 207 ? -13.108 6.433 15.527 1.00 94.62 207 ARG A N 1
ATOM 1637 C CA . ARG A 1 207 ? -13.436 5.422 16.554 1.00 94.62 207 ARG A CA 1
ATOM 1638 C C . ARG A 1 207 ? -14.807 5.598 17.201 1.00 94.62 207 ARG A C 1
ATOM 1640 O O . ARG A 1 207 ? -15.411 4.618 17.616 1.00 94.62 207 ARG A O 1
ATOM 1647 N N . SER A 1 208 ? -15.279 6.835 17.314 1.00 94.88 208 SER A N 1
ATOM 1648 C CA . SER A 1 208 ? -16.595 7.152 17.885 1.00 94.88 208 SER A CA 1
ATOM 1649 C C . SER A 1 208 ? -17.745 7.029 16.884 1.00 94.88 208 SER A C 1
ATOM 1651 O O . SER A 1 208 ? -18.905 7.200 17.264 1.00 94.88 208 SER A O 1
ATOM 1653 N N . ASN A 1 209 ? -17.447 6.752 15.612 1.00 97.44 209 ASN A N 1
ATOM 1654 C CA . ASN A 1 209 ? -18.456 6.575 14.585 1.00 97.44 209 ASN A CA 1
ATOM 1655 C C . ASN A 1 209 ? -18.804 5.077 14.424 1.00 97.44 209 ASN A C 1
ATOM 1657 O O . ASN A 1 209 ? -17.906 4.291 14.108 1.00 97.44 209 ASN A O 1
ATOM 1661 N N . PRO A 1 210 ? -20.092 4.684 14.537 1.00 96.69 210 PRO A N 1
ATOM 1662 C CA . PRO A 1 210 ? -20.535 3.290 14.414 1.00 96.69 210 PRO A CA 1
ATOM 1663 C C . PRO A 1 210 ? -20.090 2.578 13.133 1.00 96.69 210 PRO A C 1
ATOM 1665 O O . PRO A 1 210 ? -19.916 1.361 13.119 1.00 96.69 210 PRO A O 1
ATOM 1668 N N . ARG A 1 211 ? -19.868 3.329 12.046 1.00 97.12 211 ARG A N 1
ATOM 1669 C CA . ARG A 1 211 ? -19.350 2.801 10.779 1.00 97.12 211 ARG A CA 1
ATOM 1670 C C . ARG A 1 211 ? -17.992 2.115 10.955 1.00 97.12 211 ARG A C 1
ATOM 1672 O O . ARG A 1 211 ? -17.729 1.151 10.247 1.00 97.12 211 ARG A O 1
ATOM 1679 N N . TYR A 1 212 ? -17.151 2.571 11.882 1.00 97.88 212 TYR A N 1
ATOM 1680 C CA . TYR A 1 212 ? -15.784 2.074 12.083 1.00 97.88 212 TYR A CA 1
ATOM 1681 C C . TYR A 1 212 ? -15.596 1.347 13.422 1.00 97.88 212 TYR A C 1
ATOM 1683 O O . TYR A 1 212 ? -14.467 1.206 13.894 1.00 97.88 212 TYR A O 1
ATOM 1691 N N . GLU A 1 213 ? -16.682 0.888 14.045 1.00 95.81 213 GLU A N 1
ATOM 1692 C CA . GLU A 1 213 ? -16.594 0.079 15.259 1.00 95.81 213 GLU A CA 1
ATOM 1693 C C . GLU A 1 213 ? -16.057 -1.331 14.947 1.00 95.81 213 GLU A C 1
ATOM 1695 O O . GLU A 1 213 ? -16.445 -1.925 13.930 1.00 95.81 213 GLU A O 1
ATOM 1700 N N . PRO A 1 214 ? -15.204 -1.905 15.820 1.00 97.50 214 PRO A N 1
ATOM 1701 C CA . PRO A 1 214 ? -14.818 -3.310 15.739 1.00 97.50 214 PRO A CA 1
ATOM 1702 C C . PRO A 1 214 ? -16.044 -4.221 15.664 1.00 97.50 214 PRO A C 1
ATOM 1704 O O . PRO A 1 214 ? -17.045 -3.989 16.339 1.00 97.50 214 PRO A O 1
ATOM 1707 N N . GLN A 1 215 ? -15.962 -5.266 14.846 1.00 97.81 215 GLN A N 1
ATOM 1708 C CA . GLN A 1 215 ? -17.102 -6.139 14.565 1.00 97.81 215 GLN A CA 1
ATOM 1709 C C . GLN A 1 215 ? -16.928 -7.514 15.203 1.00 97.81 215 GLN A C 1
ATOM 1711 O O . GLN A 1 215 ? -15.808 -7.992 15.387 1.00 97.81 215 GLN A O 1
ATOM 1716 N N . ARG A 1 216 ? -18.053 -8.179 15.472 1.00 98.25 216 ARG A N 1
ATOM 1717 C CA . ARG A 1 216 ? -18.072 -9.606 15.794 1.00 98.25 216 ARG A CA 1
ATOM 1718 C C . ARG A 1 216 ? -17.814 -10.415 14.538 1.00 98.25 216 ARG A C 1
ATOM 1720 O O . ARG A 1 216 ? -18.347 -10.097 13.472 1.00 98.25 216 ARG A O 1
ATOM 1727 N N . ALA A 1 217 ? -17.019 -11.468 14.664 1.00 98.44 217 ALA A N 1
ATOM 1728 C CA . ALA A 1 217 ? -16.693 -12.301 13.522 1.00 98.44 217 ALA A CA 1
ATOM 1729 C C . ALA A 1 217 ? -16.294 -13.720 13.913 1.00 98.44 217 ALA A C 1
ATOM 1731 O O . ALA A 1 217 ? -15.745 -13.971 14.990 1.00 98.44 217 ALA A O 1
ATOM 1732 N N . THR A 1 218 ? -16.483 -14.633 12.966 1.00 98.31 218 THR A N 1
ATOM 1733 C CA . THR A 1 218 ? -15.885 -15.964 12.968 1.00 98.31 218 THR A CA 1
ATOM 1734 C C . THR A 1 218 ? -14.800 -16.038 11.901 1.00 98.31 218 THR A C 1
ATOM 1736 O O . THR A 1 218 ? -15.023 -15.749 10.728 1.00 98.31 218 THR A O 1
ATOM 1739 N N . LEU A 1 219 ? -13.599 -16.426 12.319 1.00 98.19 219 LEU A N 1
ATOM 1740 C CA . LEU A 1 219 ? -12.419 -16.554 11.482 1.00 98.19 219 LEU A CA 1
ATOM 1741 C C . LEU A 1 219 ? -12.152 -18.030 11.200 1.00 98.19 219 LEU A C 1
ATOM 1743 O O . LEU A 1 219 ? -12.050 -18.830 12.131 1.00 98.19 219 LEU A O 1
ATOM 1747 N N . GLN A 1 220 ? -11.987 -18.380 9.930 1.00 97.31 220 GLN A N 1
ATOM 1748 C CA . GLN A 1 220 ? -11.460 -19.675 9.509 1.00 97.31 220 GLN A CA 1
ATOM 1749 C C . GLN A 1 220 ? -9.951 -19.538 9.326 1.00 97.31 220 GLN A C 1
ATOM 1751 O O . GLN A 1 220 ? -9.480 -18.673 8.579 1.00 97.31 220 GLN A O 1
ATOM 1756 N N . LEU A 1 221 ? -9.189 -20.357 10.046 1.00 95.75 221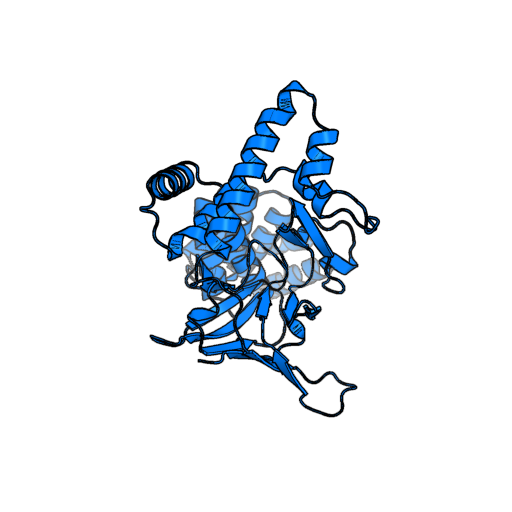 LEU A N 1
ATOM 1757 C CA . LEU A 1 221 ? -7.734 -20.314 10.039 1.00 95.75 221 LEU A CA 1
ATOM 1758 C C . LEU A 1 221 ? -7.165 -21.318 9.039 1.00 95.75 221 LEU A C 1
ATOM 1760 O O . LEU A 1 221 ? -7.633 -22.454 8.934 1.00 95.75 221 LEU A O 1
ATOM 1764 N N . ARG A 1 222 ? -6.100 -20.907 8.348 1.00 94.25 222 ARG A N 1
ATOM 1765 C CA . ARG A 1 222 ? -5.334 -21.782 7.460 1.00 94.25 222 ARG A CA 1
ATOM 1766 C C . ARG A 1 222 ? -4.685 -22.899 8.263 1.00 94.25 222 ARG A C 1
ATOM 1768 O O . ARG A 1 222 ? -4.035 -22.636 9.275 1.00 94.25 222 ARG A O 1
ATOM 1775 N N . VAL A 1 223 ? -4.784 -24.117 7.740 1.00 87.81 223 VAL A N 1
ATOM 1776 C CA . VAL A 1 223 ? -4.126 -25.302 8.300 1.00 87.81 223 VAL A CA 1
ATOM 1777 C C . VAL A 1 223 ? -2.623 -25.219 8.050 1.00 87.81 223 VAL A C 1
ATOM 1779 O O . VAL A 1 223 ? -2.180 -25.231 6.899 1.00 87.81 223 VAL A O 1
ATOM 1782 N N . LEU A 1 224 ? -1.827 -25.151 9.117 1.00 82.06 224 LEU A N 1
ATOM 1783 C CA . LEU A 1 224 ? -0.376 -25.283 8.998 1.00 82.06 224 LEU A CA 1
ATOM 1784 C C . LEU A 1 224 ? 0.039 -26.758 8.830 1.00 82.06 224 LEU A C 1
ATOM 1786 O O . LEU A 1 224 ? -0.691 -27.647 9.266 1.00 82.06 224 LEU A O 1
ATOM 1790 N N . PRO A 1 225 ? 1.221 -27.051 8.244 1.00 77.44 225 PRO A N 1
ATOM 1791 C CA . PRO A 1 225 ? 1.667 -28.425 7.975 1.00 77.44 225 PRO A CA 1
ATOM 1792 C C . PRO A 1 225 ? 1.656 -29.373 9.187 1.00 77.44 225 PRO A C 1
ATOM 1794 O O . PRO A 1 225 ? 1.508 -30.580 9.008 1.00 77.44 225 PRO A O 1
ATOM 1797 N N . ASP A 1 226 ? 1.789 -28.826 10.398 1.00 79.44 226 ASP A N 1
ATOM 1798 C CA . ASP A 1 226 ? 1.861 -29.574 11.658 1.00 79.44 226 ASP A CA 1
ATOM 1799 C C . ASP A 1 226 ? 0.537 -29.566 12.461 1.00 79.44 226 ASP A C 1
ATOM 1801 O O . ASP A 1 226 ? 0.492 -30.071 13.585 1.00 79.44 226 ASP A O 1
ATOM 1805 N N . GLU A 1 227 ? -0.546 -28.994 11.922 1.00 80.69 227 GLU A N 1
ATOM 1806 C CA . GLU A 1 227 ? -1.834 -28.842 12.616 1.00 80.69 227 GLU A CA 1
ATOM 1807 C C . GLU A 1 227 ? -2.858 -29.917 12.211 1.00 80.69 227 GLU A C 1
ATOM 1809 O O . GLU A 1 227 ? -2.889 -30.414 11.086 1.00 80.69 227 GLU A O 1
ATOM 1814 N N . ALA A 1 228 ? -3.715 -30.304 13.162 1.00 72.31 228 ALA A N 1
ATOM 1815 C CA . ALA A 1 228 ? -4.585 -31.479 13.049 1.00 72.31 228 ALA A CA 1
ATOM 1816 C C . ALA A 1 228 ? -5.823 -31.293 12.145 1.00 72.31 228 ALA A C 1
ATOM 1818 O O . ALA A 1 228 ? -6.603 -32.235 11.985 1.00 72.31 228 ALA A O 1
ATOM 1819 N N . GLY A 1 229 ? -6.024 -30.107 11.567 1.00 74.88 229 GLY A N 1
ATOM 1820 C CA . GLY A 1 229 ? -7.165 -29.799 10.709 1.00 74.88 229 GLY A CA 1
ATOM 1821 C C . GLY A 1 229 ? -7.571 -28.324 10.761 1.00 74.88 229 GLY A C 1
ATOM 1822 O O . GLY A 1 229 ? -6.909 -27.538 11.436 1.00 74.88 229 GLY A O 1
ATOM 1823 N N . PRO A 1 230 ? -8.642 -27.945 10.042 1.00 78.75 230 PRO A N 1
ATOM 1824 C CA . PRO A 1 230 ? -9.143 -26.573 10.018 1.00 78.75 230 PRO A CA 1
ATOM 1825 C C . PRO A 1 230 ? -9.580 -26.126 11.415 1.00 78.75 230 PRO A C 1
ATOM 1827 O O . PRO A 1 230 ? -10.296 -26.846 12.115 1.00 78.75 230 PRO A O 1
ATOM 1830 N N . GLU A 1 231 ? -9.155 -24.927 11.801 1.00 91.12 231 GLU A N 1
ATOM 1831 C CA . GLU A 1 231 ? -9.499 -24.292 13.070 1.00 91.12 231 GLU A CA 1
ATOM 1832 C C . GLU A 1 231 ? -10.390 -23.078 12.805 1.00 91.12 231 GLU A C 1
ATOM 1834 O O . GLU A 1 231 ? -10.148 -22.297 11.885 1.00 91.12 231 GLU A O 1
ATOM 1839 N N . THR A 1 232 ? -11.427 -22.912 13.622 1.00 94.31 232 THR A N 1
ATOM 1840 C CA . THR A 1 232 ? -12.280 -21.722 13.613 1.00 94.31 232 THR A CA 1
ATOM 1841 C C . THR A 1 232 ? -12.160 -20.992 14.936 1.00 94.31 232 THR A C 1
ATOM 1843 O O . THR A 1 232 ? -12.223 -21.622 15.994 1.00 94.31 232 THR A O 1
ATOM 1846 N N . ARG A 1 233 ? -12.067 -19.666 14.886 1.00 94.81 233 ARG A N 1
ATOM 1847 C CA . ARG A 1 233 ? -12.011 -18.804 16.066 1.00 94.81 233 ARG A CA 1
ATOM 1848 C C . ARG A 1 233 ? -13.077 -17.722 15.954 1.00 94.81 233 ARG A C 1
ATOM 1850 O O . ARG A 1 233 ? -13.067 -16.973 14.989 1.00 94.81 233 ARG A O 1
ATOM 1857 N N . SER A 1 234 ? -13.968 -17.628 16.932 1.00 96.50 234 SER A N 1
ATOM 1858 C CA . SER A 1 234 ? -14.922 -16.516 17.034 1.00 96.50 234 SER A CA 1
ATOM 1859 C C . SER A 1 234 ? -14.370 -15.424 17.946 1.00 96.50 234 SER A C 1
ATOM 1861 O O . SER A 1 234 ? -13.542 -15.710 18.815 1.00 96.50 234 SER A O 1
ATOM 1863 N N . CYS A 1 235 ? -14.814 -14.190 17.735 1.00 97.38 235 CYS A N 1
ATOM 1864 C CA . CYS A 1 235 ? -14.430 -13.038 18.542 1.00 97.38 235 CYS A CA 1
ATOM 1865 C C . CYS A 1 235 ? -15.542 -11.999 18.615 1.00 97.38 235 CYS A C 1
ATOM 1867 O O . CYS A 1 235 ? -16.378 -11.892 17.715 1.00 97.38 235 CYS A O 1
ATOM 1869 N N . GLU A 1 236 ? -15.518 -11.229 19.696 1.00 97.62 236 GLU A N 1
ATOM 1870 C CA . GLU A 1 236 ? -16.466 -10.151 19.945 1.00 97.62 236 GLU A CA 1
ATOM 1871 C C . GLU A 1 236 ? -15.983 -8.833 19.334 1.00 97.62 236 GLU A C 1
ATOM 1873 O O . GLU A 1 236 ? -16.795 -8.026 18.888 1.00 97.62 236 GLU A O 1
ATOM 1878 N N . LEU A 1 237 ? -14.663 -8.621 19.329 1.00 97.12 237 LEU A N 1
ATOM 1879 C CA . LEU A 1 237 ? -14.021 -7.412 18.826 1.00 97.12 237 LEU A CA 1
ATOM 1880 C C . LEU A 1 237 ? -12.925 -7.776 17.822 1.00 97.12 237 LEU A C 1
ATOM 1882 O O . LEU A 1 237 ? -11.854 -8.259 18.208 1.00 97.12 237 LEU A O 1
ATOM 1886 N N . LEU A 1 238 ? -13.196 -7.504 16.543 1.00 98.38 238 LEU A N 1
ATOM 1887 C CA . LEU A 1 238 ? -12.242 -7.617 15.445 1.00 98.38 238 LEU A CA 1
ATOM 1888 C C . LEU A 1 238 ? -11.908 -6.242 14.854 1.00 98.38 238 LEU A C 1
ATOM 1890 O O . LEU A 1 238 ? -12.786 -5.533 14.363 1.00 98.38 238 LEU A O 1
ATOM 1894 N N . GLU A 1 239 ? -10.622 -5.905 14.841 1.00 97.62 239 GLU A N 1
ATOM 1895 C CA . GLU A 1 239 ? -10.057 -4.720 14.182 1.00 97.62 239 GLU A CA 1
ATOM 1896 C C . GLU A 1 239 ? -8.619 -5.002 13.720 1.00 97.62 239 GLU A C 1
ATOM 1898 O O . GLU A 1 239 ? -8.015 -5.996 14.124 1.00 97.62 239 GLU A O 1
ATOM 1903 N N . ASP A 1 240 ? -8.036 -4.153 12.879 1.00 98.12 240 ASP A N 1
ATOM 1904 C CA . ASP A 1 240 ? -6.601 -4.208 12.598 1.00 98.12 240 ASP A CA 1
ATOM 1905 C C . ASP A 1 240 ? -5.785 -3.742 13.822 1.00 98.12 240 ASP A C 1
ATOM 1907 O O . ASP A 1 240 ? -6.190 -2.855 14.576 1.00 98.12 240 ASP A O 1
ATOM 1911 N N . ALA A 1 241 ? -4.612 -4.338 14.047 1.00 96.38 241 ALA A N 1
ATOM 1912 C CA . ALA A 1 241 ? -3.719 -3.914 15.120 1.00 96.38 241 ALA A CA 1
ATOM 1913 C C . ALA A 1 241 ? -3.134 -2.502 14.916 1.00 96.38 2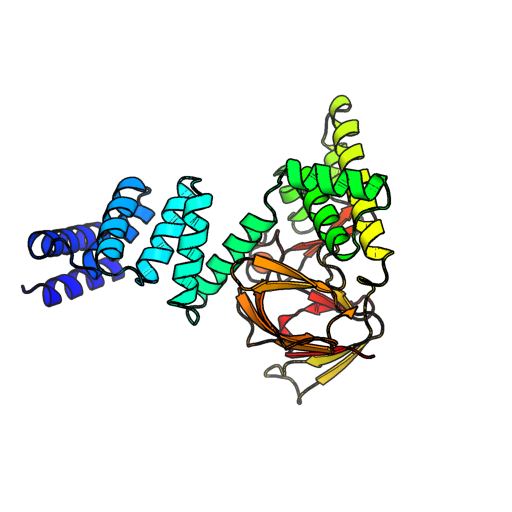41 ALA A C 1
ATOM 1915 O O . ALA A 1 241 ? -2.709 -1.877 15.896 1.00 96.38 241 ALA A O 1
ATOM 1916 N N . ASP A 1 242 ? -3.114 -2.018 13.672 1.00 96.56 242 ASP A N 1
ATOM 1917 C CA . ASP A 1 242 ? -2.766 -0.658 13.278 1.00 96.56 242 ASP A CA 1
ATOM 1918 C C . ASP A 1 242 ? -3.977 0.279 13.394 1.00 96.56 242 ASP A C 1
ATOM 1920 O O . ASP A 1 242 ? -5.022 0.071 12.782 1.00 96.56 242 ASP A O 1
ATOM 1924 N N . SER A 1 243 ? -3.825 1.352 14.170 1.00 95.19 243 SER A N 1
ATOM 1925 C CA . SER A 1 243 ? -4.914 2.280 14.491 1.00 95.19 243 SER A CA 1
ATOM 1926 C C . SER A 1 243 ? -5.319 3.210 13.344 1.00 95.19 243 SER A C 1
ATOM 1928 O O . SER A 1 243 ? -6.357 3.856 13.454 1.00 95.19 243 SER A O 1
ATOM 1930 N N . LEU A 1 244 ? -4.519 3.322 12.276 1.00 94.19 244 LEU A N 1
ATOM 1931 C CA . LEU A 1 244 ? -4.907 4.068 11.072 1.00 94.19 244 LEU A CA 1
ATOM 1932 C C . LEU A 1 244 ? -5.847 3.214 10.213 1.00 94.19 244 LEU A C 1
ATOM 1934 O O . LEU A 1 244 ? -6.824 3.713 9.658 1.00 94.19 244 LEU A O 1
ATOM 1938 N N . THR A 1 245 ? -5.591 1.906 10.175 1.00 97.19 245 THR A N 1
ATOM 1939 C CA . THR A 1 245 ? -6.475 0.942 9.515 1.00 97.19 245 THR A CA 1
ATOM 1940 C C . THR A 1 245 ? -7.740 0.685 10.348 1.00 97.19 245 THR A C 1
ATOM 1942 O O . THR A 1 245 ? -8.845 0.808 9.825 1.00 97.19 245 THR A O 1
ATOM 1945 N N . GLY A 1 246 ? -7.618 0.381 11.644 1.00 96.56 246 GLY A N 1
ATOM 1946 C CA . GLY A 1 246 ? -8.762 0.150 12.540 1.00 96.56 246 GLY A CA 1
ATOM 1947 C C . GLY A 1 246 ? -9.690 -0.975 12.065 1.00 96.56 246 GLY A C 1
ATOM 1948 O O . GLY A 1 246 ? -9.236 -1.953 11.473 1.00 96.56 246 GLY A O 1
ATOM 1949 N N . ALA A 1 247 ? -11.001 -0.852 12.296 1.00 98.00 247 ALA A N 1
ATOM 1950 C CA . ALA A 1 247 ? -12.005 -1.824 11.844 1.00 98.00 247 ALA A CA 1
ATOM 1951 C C . ALA A 1 247 ? -12.343 -1.684 10.345 1.00 98.00 247 ALA A C 1
ATOM 1953 O O . ALA A 1 247 ? -13.506 -1.605 9.944 1.00 98.00 247 ALA A O 1
ATOM 1954 N N . THR A 1 248 ? -11.311 -1.607 9.506 1.00 98.56 248 THR A N 1
ATOM 1955 C CA . THR A 1 248 ? -11.431 -1.548 8.048 1.00 98.56 248 THR A CA 1
ATOM 1956 C C . THR A 1 248 ? -10.428 -2.495 7.397 1.00 98.56 248 THR A C 1
ATOM 1958 O O . THR A 1 248 ? -9.448 -2.901 8.020 1.00 98.56 248 THR A O 1
ATOM 1961 N N . ILE A 1 249 ? -10.650 -2.846 6.132 1.00 98.31 249 ILE A N 1
ATOM 1962 C CA . ILE A 1 249 ? -9.649 -3.527 5.305 1.00 98.31 249 ILE A CA 1
ATOM 1963 C C . ILE A 1 249 ? -9.093 -2.571 4.247 1.00 98.31 249 ILE A C 1
ATOM 1965 O O . ILE A 1 249 ? -9.846 -1.959 3.491 1.00 98.31 249 ILE A O 1
ATOM 1969 N N . GLU A 1 250 ? -7.764 -2.454 4.200 1.00 98.31 250 GLU A N 1
ATOM 1970 C CA . GLU A 1 250 ? -7.024 -1.727 3.161 1.00 98.31 250 GLU A CA 1
ATOM 1971 C C . GLU A 1 250 ? -6.955 -2.588 1.891 1.00 98.31 250 GLU A C 1
ATOM 1973 O O . GLU A 1 250 ? -6.348 -3.660 1.905 1.00 98.31 250 GLU A O 1
ATOM 1978 N N . ILE A 1 251 ? -7.539 -2.121 0.786 1.00 98.25 251 ILE A N 1
ATOM 1979 C CA . ILE A 1 251 ? -7.478 -2.801 -0.512 1.00 98.25 251 ILE A CA 1
ATOM 1980 C C . ILE A 1 251 ? -7.125 -1.835 -1.639 1.00 98.25 251 ILE A C 1
ATOM 1982 O O . ILE A 1 251 ? -7.479 -0.660 -1.611 1.00 98.25 251 ILE A O 1
ATOM 1986 N N . VAL A 1 252 ? -6.471 -2.346 -2.674 1.00 98.44 252 VAL A N 1
ATOM 1987 C CA . VAL A 1 252 ? -6.284 -1.664 -3.953 1.00 98.44 252 VAL A CA 1
ATOM 1988 C C . VAL A 1 252 ? -7.209 -2.289 -4.986 1.00 98.44 252 VAL A C 1
ATOM 1990 O O . VAL A 1 252 ? -7.187 -3.503 -5.202 1.00 98.44 252 VAL A O 1
ATOM 1993 N N . ARG A 1 253 ? -8.012 -1.452 -5.641 1.00 94.69 253 ARG A N 1
ATOM 1994 C CA . ARG A 1 253 ? -8.919 -1.834 -6.727 1.00 94.69 253 ARG A CA 1
ATOM 1995 C C . ARG A 1 253 ? -9.089 -0.649 -7.674 1.00 94.69 253 ARG A C 1
ATOM 1997 O O . ARG A 1 253 ? -9.143 0.485 -7.219 1.00 94.69 253 ARG A O 1
ATOM 2004 N N . ASN A 1 254 ? -9.202 -0.908 -8.979 1.00 91.94 254 ASN A N 1
ATOM 2005 C CA . ASN A 1 254 ? -9.388 0.130 -10.006 1.00 91.94 254 ASN A CA 1
ATOM 2006 C C . ASN A 1 254 ? -8.343 1.263 -9.919 1.00 91.94 254 ASN A C 1
ATOM 2008 O O . ASN A 1 254 ? -8.689 2.434 -10.039 1.00 91.94 254 ASN A O 1
ATOM 2012 N N . SER A 1 255 ? -7.078 0.918 -9.651 1.00 93.94 255 SER A N 1
ATOM 2013 C CA . SER A 1 255 ? -5.980 1.885 -9.472 1.00 93.94 255 SER A CA 1
ATOM 2014 C C . SER A 1 255 ? -6.211 2.931 -8.373 1.00 93.94 255 SER A C 1
ATOM 2016 O O . SER A 1 255 ? -5.689 4.046 -8.431 1.00 93.94 255 SER A O 1
ATOM 2018 N N . GLU A 1 256 ? -6.966 2.560 -7.339 1.00 95.19 256 GLU A N 1
ATOM 2019 C CA . GLU A 1 256 ? -7.179 3.368 -6.144 1.00 95.19 256 GLU A CA 1
ATOM 2020 C C . GLU A 1 256 ? -7.019 2.523 -4.879 1.00 95.19 256 GLU A C 1
ATOM 2022 O O . GLU A 1 256 ? -7.375 1.343 -4.848 1.00 95.19 256 GLU A O 1
ATOM 2027 N N . LEU A 1 257 ? -6.476 3.139 -3.826 1.00 97.44 257 LEU A N 1
ATOM 2028 C CA . LEU A 1 257 ? -6.478 2.570 -2.482 1.00 97.44 257 LEU A CA 1
ATOM 2029 C C . LEU A 1 257 ? -7.798 2.923 -1.793 1.00 97.44 257 LEU A C 1
ATOM 2031 O O . LEU A 1 257 ? -8.200 4.087 -1.773 1.00 97.44 257 LEU A O 1
ATOM 2035 N N . GLN A 1 258 ? -8.440 1.927 -1.198 1.00 96.81 258 GLN A N 1
ATOM 2036 C CA . GLN A 1 258 ? -9.702 2.050 -0.483 1.00 96.81 258 GLN A CA 1
ATOM 2037 C C . GLN A 1 258 ? -9.582 1.392 0.890 1.00 96.81 258 GLN A C 1
ATOM 2039 O O . GLN A 1 258 ? -8.879 0.397 1.060 1.00 96.81 258 GLN A O 1
ATOM 2044 N N . PHE A 1 259 ? -10.293 1.952 1.862 1.00 98.12 259 PHE A N 1
ATOM 2045 C CA . PHE A 1 259 ? -10.471 1.356 3.179 1.00 98.12 259 PHE A CA 1
ATOM 2046 C C . PHE A 1 259 ? -11.950 1.053 3.348 1.00 98.12 259 PHE A C 1
ATOM 2048 O O . PHE A 1 259 ? -12.781 1.957 3.251 1.00 98.12 259 PHE A O 1
ATOM 2055 N N . ILE A 1 260 ? -12.276 -0.223 3.533 1.00 98.12 260 ILE A N 1
ATOM 2056 C CA . ILE A 1 260 ? -13.664 -0.681 3.587 1.00 98.12 260 ILE A CA 1
ATOM 2057 C C . ILE A 1 260 ? -13.988 -1.074 5.021 1.00 98.12 260 ILE A C 1
ATOM 2059 O O . ILE A 1 260 ? -13.346 -1.990 5.542 1.00 98.12 260 ILE A O 1
ATOM 2063 N N . PRO A 1 261 ? -14.942 -0.396 5.673 1.00 98.50 261 PRO A N 1
ATOM 2064 C CA . PRO A 1 261 ? -15.314 -0.712 7.041 1.00 98.50 261 PRO A CA 1
ATOM 2065 C C . PRO A 1 261 ? -15.897 -2.110 7.189 1.00 98.50 261 PRO A C 1
ATOM 2067 O O . PRO A 1 261 ? -16.713 -2.549 6.383 1.00 98.50 261 PRO A O 1
ATOM 2070 N N . PHE A 1 262 ? -15.510 -2.804 8.258 1.00 98.50 262 PHE A N 1
ATOM 2071 C CA . PHE A 1 262 ? -16.013 -4.142 8.569 1.00 98.50 262 PHE A CA 1
ATOM 2072 C C . PHE A 1 262 ? -17.532 -4.163 8.770 1.00 98.50 262 PHE A C 1
ATOM 2074 O O . PHE A 1 262 ? -18.178 -5.157 8.453 1.00 98.50 262 PHE A O 1
ATOM 2081 N N . SER A 1 263 ? -18.119 -3.054 9.228 1.00 97.75 263 SER A N 1
ATOM 2082 C CA . SER A 1 263 ? -19.572 -2.899 9.374 1.00 97.75 263 SER A CA 1
ATOM 2083 C C . SER A 1 263 ? -20.337 -3.049 8.049 1.00 97.75 263 SER A C 1
ATOM 2085 O O . SER A 1 263 ? -21.505 -3.428 8.060 1.00 97.75 263 SER A O 1
ATOM 2087 N N . GLU A 1 264 ? -19.690 -2.833 6.900 1.00 97.69 264 GLU A N 1
ATOM 2088 C CA . GLU A 1 264 ? -20.282 -2.974 5.561 1.00 97.69 264 GLU A CA 1
ATOM 2089 C C . GLU A 1 264 ? -20.024 -4.338 4.918 1.00 97.69 264 GLU A C 1
ATOM 2091 O O . GLU A 1 264 ? -20.539 -4.621 3.834 1.00 97.69 264 GLU A O 1
ATOM 2096 N N . ILE A 1 265 ? -19.235 -5.193 5.565 1.00 98.56 265 ILE A N 1
ATOM 2097 C CA . ILE A 1 265 ? -18.764 -6.452 5.001 1.00 98.56 265 ILE A CA 1
ATOM 2098 C C . ILE A 1 265 ? -19.512 -7.617 5.647 1.00 98.56 265 ILE A C 1
ATOM 2100 O O . ILE A 1 265 ? -19.656 -7.682 6.863 1.00 98.56 265 ILE A O 1
ATOM 2104 N N . ARG A 1 266 ? -19.972 -8.561 4.824 1.00 98.56 266 ARG A N 1
ATOM 2105 C CA . ARG A 1 266 ? -20.493 -9.861 5.262 1.00 98.56 266 ARG A CA 1
ATOM 2106 C C . ARG A 1 266 ? -19.365 -10.877 5.417 1.00 98.56 266 ARG A C 1
ATOM 2108 O O . ARG A 1 266 ? -19.296 -11.571 6.427 1.00 98.56 266 ARG A O 1
ATOM 2115 N N . SER A 1 267 ? -18.461 -10.961 4.443 1.00 98.69 267 SER A N 1
ATOM 2116 C CA . SER A 1 267 ? -17.297 -11.845 4.540 1.00 98.69 267 SER A CA 1
ATOM 2117 C C . SER A 1 267 ? -16.102 -11.374 3.724 1.00 98.69 267 SER A C 1
ATOM 2119 O O . SER A 1 267 ? -16.254 -10.664 2.732 1.00 98.69 267 SER A O 1
ATOM 2121 N N . ILE A 1 268 ? -14.914 -11.828 4.125 1.00 98.75 268 ILE A N 1
ATOM 2122 C CA . ILE A 1 268 ? -13.650 -11.627 3.411 1.00 98.75 268 ILE A CA 1
ATOM 2123 C C . ILE A 1 268 ? -12.997 -12.989 3.210 1.00 98.75 268 ILE A C 1
ATOM 2125 O O . ILE A 1 268 ? -12.784 -13.712 4.181 1.00 98.75 268 ILE A O 1
ATOM 2129 N N . GLU A 1 269 ? -12.639 -13.315 1.976 1.00 98.69 269 GLU A N 1
ATOM 2130 C CA . GLU A 1 269 ? -11.828 -14.480 1.628 1.00 98.69 269 GLU A CA 1
ATOM 2131 C C . GLU A 1 269 ? -10.457 -14.024 1.130 1.00 98.69 269 GLU A C 1
ATOM 2133 O O . GLU A 1 269 ? -10.350 -13.143 0.273 1.00 98.69 269 GLU A O 1
ATOM 2138 N N . PHE A 1 270 ? -9.401 -14.626 1.677 1.00 98.38 270 PHE A N 1
ATOM 2139 C CA . PHE A 1 270 ? -8.018 -14.289 1.362 1.00 98.38 270 PHE A CA 1
ATOM 2140 C C . PHE A 1 270 ? -7.392 -15.375 0.482 1.00 98.38 270 PHE A C 1
ATOM 2142 O O . PHE A 1 270 ? -7.360 -16.555 0.846 1.00 98.38 270 PHE A O 1
ATOM 2149 N N . ALA A 1 271 ? -6.790 -14.972 -0.636 1.00 97.06 271 ALA A N 1
ATOM 2150 C CA . ALA A 1 271 ? -5.943 -15.842 -1.446 1.00 97.06 271 ALA A CA 1
ATOM 2151 C C . ALA A 1 271 ? -4.690 -16.298 -0.672 1.00 97.06 271 ALA A C 1
ATOM 2153 O O . ALA A 1 271 ? -4.469 -15.913 0.479 1.00 97.06 271 ALA A O 1
ATOM 2154 N N . GLN A 1 272 ? -3.854 -17.134 -1.293 1.00 95.00 272 GLN A N 1
ATOM 2155 C CA . GLN A 1 272 ? -2.577 -17.514 -0.685 1.00 95.00 272 GLN A CA 1
ATOM 2156 C C . GLN A 1 272 ? -1.735 -16.264 -0.364 1.00 95.00 272 GLN A C 1
ATOM 2158 O O . GLN A 1 272 ? -1.728 -15.327 -1.166 1.00 95.00 272 GLN A O 1
ATOM 2163 N N . PRO A 1 273 ? -1.045 -16.227 0.793 1.00 94.38 273 PRO A N 1
ATOM 2164 C CA . PRO A 1 273 ? -0.262 -15.064 1.190 1.00 94.38 273 PRO A CA 1
ATOM 2165 C C . PRO A 1 273 ? 0.790 -14.666 0.150 1.00 94.38 273 PRO A C 1
ATOM 2167 O O . PRO A 1 273 ? 1.657 -15.464 -0.198 1.00 94.38 273 PRO A O 1
ATOM 2170 N N . ALA A 1 274 ? 0.733 -13.406 -0.271 1.00 94.50 274 ALA A N 1
ATOM 2171 C CA . ALA A 1 274 ? 1.693 -12.736 -1.150 1.00 94.50 274 ALA A CA 1
ATOM 2172 C C . ALA A 1 274 ? 1.788 -11.250 -0.742 1.00 94.50 274 ALA A C 1
ATOM 2174 O O . ALA A 1 274 ? 0.845 -10.745 -0.124 1.00 94.50 274 ALA A O 1
ATOM 2175 N N . PRO A 1 275 ? 2.857 -10.497 -1.069 1.00 94.44 275 PRO A N 1
ATOM 2176 C CA . PRO A 1 275 ? 2.974 -9.079 -0.713 1.00 94.44 275 PRO A CA 1
ATOM 2177 C C . PRO A 1 275 ? 1.749 -8.240 -1.113 1.00 94.44 275 PRO A C 1
ATOM 2179 O O . PRO A 1 275 ? 1.326 -7.373 -0.345 1.00 94.44 275 PRO A O 1
ATOM 2182 N N . ALA A 1 276 ? 1.152 -8.551 -2.267 1.00 97.00 276 ALA A N 1
ATOM 2183 C CA . ALA A 1 276 ? -0.170 -8.104 -2.694 1.00 97.00 276 ALA A CA 1
ATOM 2184 C C . ALA A 1 276 ? -1.134 -9.303 -2.687 1.00 97.00 276 ALA A C 1
ATOM 2186 O O . ALA A 1 276 ? -1.241 -10.039 -3.664 1.00 97.00 276 ALA A O 1
ATOM 2187 N N . THR A 1 277 ? -1.805 -9.538 -1.559 1.00 97.44 277 THR A N 1
ATOM 2188 C CA . THR A 1 277 ? -2.695 -10.695 -1.385 1.00 97.44 277 THR A CA 1
ATOM 2189 C C . THR A 1 277 ? -4.052 -10.411 -2.025 1.00 97.44 277 THR A C 1
ATOM 2191 O O . THR A 1 277 ? -4.705 -9.432 -1.671 1.00 97.44 277 THR A O 1
ATOM 2194 N N . GLY A 1 278 ? -4.504 -11.273 -2.936 1.00 98.00 278 GLY A N 1
ATOM 2195 C CA . GLY A 1 278 ? -5.858 -11.191 -3.484 1.00 98.00 278 GLY A CA 1
ATOM 2196 C C . GLY A 1 278 ? -6.920 -11.369 -2.399 1.00 98.00 278 GLY A C 1
ATOM 2197 O O . GLY A 1 278 ? -6.811 -12.266 -1.562 1.00 98.00 278 GLY A O 1
ATOM 2198 N N . VAL A 1 279 ? -7.946 -10.523 -2.421 1.00 98.25 279 VAL A N 1
ATOM 2199 C CA . VAL A 1 279 ? -9.087 -10.596 -1.503 1.00 98.25 279 VAL A CA 1
ATOM 2200 C C . VAL A 1 279 ? -10.401 -10.541 -2.266 1.00 98.25 279 VAL A C 1
ATOM 2202 O O . VAL A 1 279 ? -10.540 -9.771 -3.220 1.00 98.25 279 VAL A O 1
ATOM 2205 N N . LEU A 1 280 ? -11.365 -11.347 -1.829 1.00 98.62 280 LEU A N 1
ATOM 2206 C CA . LEU A 1 280 ? -12.760 -11.295 -2.255 1.00 98.62 280 LEU A CA 1
ATOM 2207 C C . LEU A 1 280 ? -13.607 -10.867 -1.057 1.00 98.62 280 LEU A C 1
ATOM 2209 O O . LEU A 1 280 ? -13.525 -11.472 0.008 1.00 98.62 280 LEU A O 1
ATOM 2213 N N . ILE A 1 281 ? -14.399 -9.815 -1.226 1.00 98.69 281 ILE A N 1
ATOM 2214 C CA . ILE A 1 281 ? -15.207 -9.213 -0.168 1.00 98.69 281 ILE A CA 1
ATOM 2215 C C . ILE A 1 281 ? -16.669 -9.270 -0.595 1.00 98.69 281 ILE A C 1
ATOM 2217 O O . ILE A 1 281 ? -17.061 -8.671 -1.599 1.00 98.69 281 ILE A O 1
ATOM 2221 N N . GLU A 1 282 ? -17.483 -9.966 0.191 1.00 98.62 282 GLU A N 1
ATOM 2222 C CA . GLU A 1 282 ? -18.936 -9.899 0.076 1.00 98.62 282 GLU A CA 1
ATOM 2223 C C . GLU A 1 282 ? -19.437 -8.746 0.937 1.00 98.62 282 GLU A C 1
ATOM 2225 O O . GLU A 1 282 ? -19.278 -8.757 2.158 1.00 98.62 282 GLU A O 1
ATOM 2230 N N . LEU A 1 283 ? -20.039 -7.741 0.306 1.00 98.25 283 LEU A N 1
ATOM 2231 C CA . LEU A 1 283 ? -20.645 -6.618 1.011 1.00 98.25 283 LEU A CA 1
ATOM 2232 C C . LEU A 1 283 ? -22.015 -7.017 1.572 1.00 98.25 283 LEU A C 1
ATOM 2234 O O . LEU A 1 283 ? -22.703 -7.890 1.035 1.00 98.25 283 LEU A O 1
ATOM 2238 N N . ARG A 1 284 ? -22.444 -6.352 2.648 1.00 97.25 284 ARG A N 1
ATOM 2239 C CA . ARG A 1 284 ? -23.815 -6.495 3.161 1.00 97.25 284 ARG A CA 1
ATOM 2240 C C . ARG A 1 284 ? -24.841 -6.000 2.142 1.00 97.25 284 ARG A C 1
ATOM 2242 O O . ARG A 1 284 ? -25.892 -6.623 1.984 1.00 97.25 284 ARG A O 1
ATOM 2249 N N . GLU A 1 285 ? -24.499 -4.925 1.431 1.00 95.44 285 GLU A N 1
ATOM 2250 C CA . GLU A 1 285 ? -25.283 -4.330 0.352 1.00 95.44 285 GLU A CA 1
ATOM 2251 C C . GLU A 1 285 ? -24.427 -4.143 -0.908 1.00 95.44 285 GLU A C 1
ATOM 2253 O O . GLU A 1 285 ? -23.289 -3.684 -0.837 1.00 95.44 285 GLU A O 1
ATOM 2258 N N . GLY A 1 286 ? -24.998 -4.451 -2.074 1.00 94.88 286 GLY A N 1
ATOM 2259 C CA . GLY A 1 286 ? -24.317 -4.328 -3.364 1.00 94.88 286 GLY A CA 1
ATOM 2260 C C . GLY A 1 286 ? -23.663 -5.623 -3.849 1.00 94.88 286 GLY A C 1
ATOM 2261 O O . GLY A 1 286 ? -23.909 -6.706 -3.322 1.00 94.88 286 GLY A O 1
ATOM 2262 N N . GLU A 1 287 ? -22.873 -5.499 -4.913 1.00 96.94 287 GLU A N 1
ATOM 2263 C CA . GLU A 1 287 ? -22.164 -6.624 -5.529 1.00 96.94 287 GLU A CA 1
ATOM 2264 C C . GLU A 1 287 ? -20.859 -6.936 -4.780 1.00 96.94 287 GLU A C 1
ATOM 2266 O O . GLU A 1 287 ? -20.220 -6.012 -4.262 1.00 96.94 287 GLU A O 1
ATOM 2271 N N . PRO A 1 288 ? -20.413 -8.206 -4.761 1.00 97.62 288 PRO A N 1
ATOM 2272 C CA . PRO A 1 288 ? -19.092 -8.560 -4.264 1.00 97.62 288 PRO A CA 1
ATOM 2273 C C . PRO A 1 288 ? -17.990 -7.790 -4.992 1.00 97.62 288 PRO A C 1
ATOM 2275 O O . PRO A 1 288 ? -18.072 -7.513 -6.192 1.00 97.62 288 PRO A O 1
ATOM 2278 N N . ILE A 1 289 ? -16.920 -7.484 -4.268 1.00 97.50 289 ILE A N 1
ATOM 2279 C CA . ILE A 1 289 ? -15.756 -6.786 -4.809 1.00 97.50 289 ILE A CA 1
ATOM 2280 C C . ILE A 1 289 ? -14.500 -7.626 -4.611 1.00 97.50 289 ILE A C 1
ATOM 2282 O O . ILE A 1 289 ? -14.354 -8.345 -3.626 1.00 97.50 289 ILE A O 1
ATOM 2286 N N . SER A 1 290 ? -13.562 -7.497 -5.541 1.00 97.25 290 SER A N 1
ATOM 2287 C CA . SER A 1 290 ? -12.240 -8.107 -5.453 1.00 97.25 290 SER A CA 1
ATOM 2288 C C . SER A 1 290 ? -11.156 -7.041 -5.542 1.00 97.25 290 SER A C 1
ATOM 2290 O O . SER A 1 290 ? -11.308 -6.052 -6.264 1.00 97.25 290 SER A O 1
ATOM 2292 N N . GLY A 1 291 ? -10.047 -7.255 -4.847 1.00 97.25 291 GLY A N 1
ATOM 2293 C CA . GLY A 1 291 ? -8.910 -6.342 -4.865 1.00 97.25 291 GLY A CA 1
ATOM 2294 C C . GLY A 1 291 ? -7.638 -6.990 -4.339 1.00 97.25 291 GLY A C 1
ATOM 2295 O O . GLY A 1 291 ? -7.598 -8.192 -4.076 1.00 97.25 291 GLY A O 1
ATOM 2296 N N . LEU A 1 292 ? -6.599 -6.177 -4.186 1.00 98.50 292 LEU A N 1
ATOM 2297 C CA . LEU A 1 292 ? -5.318 -6.587 -3.622 1.00 98.50 292 LEU A CA 1
ATOM 2298 C C . LEU A 1 292 ? -5.100 -5.909 -2.273 1.00 98.50 292 LEU A C 1
ATOM 2300 O O . LEU A 1 292 ? -5.088 -4.685 -2.182 1.00 98.50 292 LEU A O 1
ATOM 2304 N N . MET A 1 293 ? -4.885 -6.695 -1.228 1.00 98.31 293 MET A N 1
ATOM 2305 C CA . MET A 1 293 ? -4.532 -6.209 0.098 1.00 98.31 293 MET A CA 1
ATOM 2306 C C . MET A 1 293 ? -3.002 -6.192 0.265 1.00 98.31 293 MET A C 1
ATOM 2308 O O . MET A 1 293 ? -2.355 -7.225 0.054 1.00 98.31 293 MET A O 1
ATOM 2312 N N . PRO A 1 294 ? -2.397 -5.072 0.703 1.00 97.75 294 PRO A N 1
ATOM 2313 C CA . PRO A 1 294 ? -0.997 -5.056 1.096 1.00 97.75 294 PRO A CA 1
ATOM 2314 C C . PRO A 1 294 ? -0.790 -5.876 2.371 1.00 97.75 294 PRO A C 1
ATOM 2316 O O . PRO A 1 294 ? -1.360 -5.584 3.430 1.00 97.75 294 PRO A O 1
ATOM 2319 N N . LEU A 1 295 ? 0.082 -6.877 2.272 1.00 96.31 295 LEU A N 1
ATOM 2320 C CA . LEU A 1 295 ? 0.377 -7.795 3.368 1.00 96.31 295 LEU A CA 1
ATOM 2321 C C . LEU A 1 295 ? 1.183 -7.141 4.503 1.00 96.31 295 LEU A C 1
ATOM 2323 O O . LEU A 1 295 ? 1.128 -7.582 5.651 1.00 96.31 295 LEU A O 1
ATOM 2327 N N . PHE A 1 296 ? 1.923 -6.080 4.184 1.00 97.19 296 PHE A N 1
ATOM 2328 C CA . PHE A 1 296 ? 2.800 -5.369 5.108 1.00 97.19 296 PHE A CA 1
ATOM 2329 C C . PHE A 1 296 ? 2.276 -3.972 5.440 1.00 97.19 296 PHE A C 1
ATOM 2331 O O . PHE A 1 296 ? 1.791 -3.237 4.572 1.00 97.19 296 PHE A O 1
ATOM 2338 N N . TYR A 1 297 ? 2.453 -3.563 6.695 1.00 97.25 297 TYR A N 1
ATOM 2339 C CA . TYR A 1 297 ? 2.125 -2.208 7.133 1.00 97.25 297 TYR A CA 1
ATOM 2340 C C . TYR A 1 297 ? 2.986 -1.139 6.453 1.00 97.25 297 TYR A C 1
ATOM 2342 O O . TYR A 1 297 ? 4.064 -1.433 5.934 1.00 97.25 297 TYR A O 1
ATOM 2350 N N . LEU A 1 298 ? 2.510 0.111 6.476 1.00 93.69 298 LEU A N 1
ATOM 2351 C CA . LEU A 1 298 ? 3.095 1.251 5.756 1.00 93.69 298 LEU A CA 1
ATOM 2352 C C . LEU A 1 298 ? 4.591 1.455 6.046 1.00 93.69 298 LEU A C 1
ATOM 2354 O O . LEU A 1 298 ? 5.364 1.720 5.137 1.00 93.69 298 LEU A O 1
ATOM 2358 N N . PHE A 1 299 ? 5.014 1.282 7.299 1.00 93.69 299 PHE A N 1
ATOM 2359 C CA . PHE A 1 299 ? 6.395 1.544 7.719 1.00 93.69 299 PHE A CA 1
ATOM 2360 C C . PHE A 1 299 ? 7.370 0.395 7.481 1.00 93.69 299 PHE A C 1
ATOM 2362 O O . PHE A 1 299 ? 8.551 0.510 7.806 1.00 93.69 299 PHE A O 1
ATOM 2369 N N . THR A 1 300 ? 6.888 -0.736 6.970 1.00 95.12 300 THR A N 1
ATOM 2370 C CA . THR A 1 300 ? 7.654 -1.986 6.986 1.00 95.12 300 THR A CA 1
ATOM 2371 C C . THR A 1 300 ? 8.947 -1.893 6.193 1.00 95.12 300 THR A C 1
ATOM 2373 O O . THR A 1 300 ? 9.959 -2.419 6.644 1.00 95.12 300 THR A O 1
ATOM 2376 N N . GLU A 1 301 ? 8.954 -1.188 5.062 1.00 91.81 301 GLU A N 1
ATOM 2377 C CA . GLU A 1 301 ? 10.159 -1.016 4.240 1.00 91.81 301 GLU A CA 1
ATOM 2378 C C . GLU A 1 301 ? 11.296 -0.292 4.985 1.00 91.81 301 GLU A C 1
ATOM 2380 O O . GLU A 1 301 ? 12.470 -0.569 4.742 1.00 91.81 301 GLU A O 1
ATOM 2385 N N . PHE A 1 302 ? 10.952 0.559 5.957 1.00 93.81 302 PHE A N 1
ATOM 2386 C CA . PHE A 1 302 ? 11.901 1.316 6.774 1.00 93.81 302 PHE A CA 1
ATOM 2387 C C . PHE A 1 302 ? 12.344 0.571 8.040 1.00 93.81 302 PHE A C 1
ATOM 2389 O O . PHE A 1 302 ? 13.193 1.073 8.775 1.00 93.81 302 PHE A O 1
ATOM 2396 N N . ALA A 1 303 ? 11.788 -0.613 8.321 1.00 92.56 303 ALA A N 1
ATOM 2397 C CA . ALA A 1 303 ? 12.160 -1.406 9.488 1.00 92.56 303 ALA A CA 1
ATOM 2398 C C . ALA A 1 303 ? 13.652 -1.731 9.475 1.00 92.56 303 ALA A C 1
ATOM 2400 O O . ALA A 1 303 ? 14.124 -2.291 8.494 1.00 92.56 303 ALA A O 1
ATOM 2401 N N . GLU A 1 304 ? 14.394 -1.444 10.551 1.00 89.38 304 GLU A N 1
ATOM 2402 C CA . GLU A 1 304 ? 15.834 -1.749 10.614 1.00 89.38 304 GLU A CA 1
ATOM 2403 C C . GLU A 1 304 ? 16.096 -3.263 10.609 1.00 89.38 304 GLU A C 1
ATOM 2405 O O . GLU A 1 304 ? 17.026 -3.752 9.958 1.00 89.38 304 GLU A O 1
ATOM 2410 N N . ALA A 1 305 ? 15.237 -4.010 11.306 1.00 90.19 305 ALA A N 1
ATOM 2411 C CA . ALA A 1 305 ? 15.371 -5.442 11.505 1.00 90.19 305 ALA A CA 1
ATOM 2412 C C . ALA A 1 305 ? 14.852 -6.243 10.295 1.00 90.19 305 ALA A C 1
ATOM 2414 O O . ALA A 1 305 ? 13.695 -6.135 9.885 1.00 90.19 305 ALA A O 1
ATOM 2415 N N . GLU A 1 306 ? 15.709 -7.100 9.738 1.00 90.94 306 GLU A N 1
ATOM 2416 C CA . GLU A 1 306 ? 15.408 -7.883 8.533 1.00 90.94 306 GLU A CA 1
ATOM 2417 C C . GLU A 1 306 ? 14.229 -8.848 8.723 1.00 90.94 306 GLU A C 1
ATOM 2419 O O . GLU A 1 306 ? 13.410 -9.014 7.823 1.00 90.94 306 GLU A O 1
ATOM 2424 N N . ASN A 1 307 ? 14.087 -9.436 9.911 1.00 92.38 307 ASN A N 1
ATOM 2425 C CA . ASN A 1 307 ? 12.966 -10.317 10.242 1.00 92.38 307 ASN A CA 1
ATOM 2426 C C . ASN A 1 307 ? 11.608 -9.594 10.192 1.00 92.38 307 ASN A C 1
ATOM 2428 O O . ASN A 1 307 ? 10.610 -10.224 9.850 1.00 92.38 307 ASN A O 1
ATOM 2432 N N . VAL A 1 308 ? 11.563 -8.291 10.486 1.00 92.00 308 VAL A N 1
ATOM 2433 C CA . VAL A 1 308 ? 10.350 -7.467 10.355 1.00 92.00 308 VAL A CA 1
ATOM 2434 C C . VAL A 1 308 ? 10.043 -7.219 8.879 1.00 92.00 308 VAL A C 1
ATOM 2436 O O . VAL A 1 308 ? 8.917 -7.463 8.451 1.00 92.00 308 VAL A O 1
ATOM 2439 N N . ARG A 1 309 ? 11.052 -6.841 8.078 1.00 93.00 309 ARG A N 1
ATOM 2440 C CA . ARG A 1 309 ? 10.909 -6.663 6.616 1.00 93.00 309 ARG A CA 1
ATOM 2441 C C . ARG A 1 309 ? 10.465 -7.944 5.904 1.00 93.00 309 ARG A C 1
ATOM 2443 O O . ARG A 1 309 ? 9.715 -7.884 4.942 1.00 93.00 309 ARG A O 1
ATOM 2450 N N . GLN A 1 310 ? 10.897 -9.102 6.401 1.00 90.56 310 GLN A N 1
ATOM 2451 C CA . GLN A 1 310 ? 10.525 -10.424 5.882 1.00 90.56 310 GLN A CA 1
ATOM 2452 C C . GLN A 1 310 ? 9.196 -10.960 6.440 1.00 90.56 310 GLN A C 1
ATOM 2454 O O . GLN A 1 310 ? 8.840 -12.101 6.159 1.00 90.56 310 GLN A O 1
ATOM 2459 N N . GLY A 1 311 ? 8.483 -10.197 7.277 1.00 89.25 311 GLY A N 1
ATOM 2460 C CA . GLY A 1 311 ? 7.197 -10.622 7.839 1.00 89.25 311 GLY A CA 1
ATOM 2461 C C . GLY A 1 311 ? 7.269 -11.744 8.869 1.00 89.25 311 GLY A C 1
ATOM 2462 O O . GLY A 1 311 ? 6.252 -12.349 9.186 1.00 89.25 311 GLY A O 1
ATOM 2463 N N . ARG A 1 312 ? 8.453 -12.032 9.417 1.00 89.75 312 ARG A N 1
ATOM 2464 C CA . ARG A 1 312 ? 8.632 -13.041 10.475 1.00 89.75 312 ARG A CA 1
ATOM 2465 C C . ARG A 1 312 ? 8.216 -12.526 11.852 1.00 89.75 312 ARG A C 1
ATOM 2467 O O . ARG A 1 312 ? 8.073 -13.312 12.783 1.00 89.75 312 ARG A O 1
ATOM 2474 N N . SER A 1 313 ? 8.064 -11.215 11.997 1.00 89.44 313 SER A N 1
ATOM 2475 C CA . SER A 1 313 ? 7.589 -10.567 13.217 1.00 89.44 313 SER A CA 1
ATOM 2476 C C . SER A 1 313 ? 6.894 -9.251 12.895 1.00 89.44 313 SER A C 1
ATOM 2478 O O . SER A 1 313 ? 7.280 -8.567 11.946 1.00 89.44 313 SER A O 1
ATOM 2480 N N . THR A 1 314 ? 5.948 -8.871 13.747 1.00 92.94 314 THR A N 1
ATOM 2481 C CA . THR A 1 314 ? 5.228 -7.597 13.676 1.00 92.94 314 THR A CA 1
ATOM 2482 C C . THR A 1 314 ? 5.527 -6.778 14.917 1.00 92.94 314 THR A C 1
ATOM 2484 O O . THR A 1 314 ? 5.503 -7.284 16.038 1.00 92.94 314 THR A O 1
ATOM 2487 N N . LEU A 1 315 ? 5.806 -5.501 14.716 1.00 92.75 315 LEU A N 1
ATOM 2488 C CA . LEU A 1 315 ? 5.960 -4.512 15.763 1.00 92.75 315 LEU A CA 1
ATOM 2489 C C . LEU A 1 315 ? 4.678 -3.687 15.821 1.00 92.75 315 LEU A C 1
ATOM 2491 O O . LEU A 1 315 ? 4.296 -3.086 14.823 1.00 92.75 315 LEU A O 1
ATOM 2495 N N . ILE A 1 316 ? 4.041 -3.628 16.986 1.00 93.12 316 ILE A N 1
ATOM 2496 C CA . ILE A 1 316 ? 2.981 -2.654 17.255 1.00 93.12 316 ILE A CA 1
ATOM 2497 C C . ILE A 1 316 ? 3.616 -1.515 18.045 1.00 93.12 316 ILE A C 1
ATOM 2499 O O . ILE A 1 316 ? 4.227 -1.740 19.093 1.00 93.12 316 ILE A O 1
ATOM 2503 N N . ARG A 1 317 ? 3.575 -0.308 17.487 1.00 93.44 317 ARG A N 1
ATOM 2504 C CA . ARG A 1 317 ? 4.385 0.831 17.922 1.00 93.44 317 ARG A CA 1
ATOM 2505 C C . ARG A 1 317 ? 3.489 1.998 18.309 1.00 93.44 317 ARG A C 1
ATOM 2507 O O . ARG A 1 317 ? 2.864 2.572 17.421 1.00 93.44 317 ARG A O 1
ATOM 2514 N N . PRO A 1 318 ? 3.417 2.365 19.601 1.00 95.38 318 PRO A N 1
ATOM 2515 C CA . PRO A 1 318 ? 2.659 3.533 20.029 1.00 95.38 318 PRO A CA 1
ATOM 2516 C C . PRO A 1 318 ? 3.152 4.796 19.311 1.00 95.38 318 PRO A C 1
ATOM 2518 O O . PRO A 1 318 ? 4.333 5.146 19.384 1.00 95.38 318 PRO A O 1
ATOM 2521 N N . LEU A 1 319 ? 2.244 5.462 18.602 1.00 95.81 319 LEU A N 1
ATOM 2522 C CA . LEU A 1 319 ? 2.485 6.748 17.949 1.00 95.81 319 LEU A CA 1
ATOM 2523 C C . LEU A 1 319 ? 2.230 7.896 18.919 1.00 95.81 319 LEU A C 1
ATOM 2525 O O . LEU A 1 319 ? 3.043 8.805 19.012 1.00 95.81 319 LEU A O 1
ATOM 2529 N N . ILE A 1 320 ? 1.091 7.825 19.605 1.00 94.62 320 ILE A N 1
ATOM 2530 C CA . ILE A 1 320 ? 0.590 8.729 20.643 1.00 94.62 320 ILE A CA 1
ATOM 2531 C C . ILE A 1 320 ? -0.478 7.962 21.434 1.00 94.62 320 ILE A C 1
ATOM 2533 O O . ILE A 1 320 ? -0.953 6.942 20.945 1.00 94.62 320 ILE A O 1
ATOM 2537 N N . ALA A 1 321 ? -0.834 8.415 22.640 1.00 85.50 321 ALA A N 1
ATOM 2538 C CA . ALA A 1 321 ? -1.824 7.790 23.530 1.00 85.50 321 ALA A CA 1
ATOM 2539 C C . ALA A 1 321 ? -2.943 7.015 22.795 1.00 85.50 321 ALA A C 1
ATOM 2541 O O . ALA A 1 321 ? -3.687 7.589 22.002 1.00 85.50 321 ALA A O 1
ATOM 2542 N N . ASP A 1 322 ? -3.018 5.707 23.059 1.00 87.94 322 ASP A N 1
ATOM 2543 C CA . ASP A 1 322 ? -3.988 4.745 22.510 1.00 87.94 322 ASP A CA 1
ATOM 2544 C C . ASP A 1 322 ? -4.017 4.596 20.977 1.00 87.94 322 ASP A C 1
ATOM 2546 O O . ASP A 1 322 ? -4.915 3.951 20.435 1.00 87.94 322 ASP A O 1
ATOM 2550 N N . ILE A 1 323 ? -3.038 5.146 20.257 1.00 95.88 323 ILE A N 1
ATOM 2551 C CA . ILE A 1 323 ? -2.888 5.042 18.802 1.00 95.88 323 ILE A CA 1
ATOM 2552 C C . ILE A 1 323 ? -1.541 4.391 18.501 1.00 95.88 323 ILE A C 1
ATOM 2554 O O . ILE A 1 323 ? -0.485 4.892 18.892 1.00 95.88 323 ILE A O 1
ATOM 2558 N N . ALA A 1 324 ? -1.560 3.280 17.772 1.00 94.88 324 ALA A N 1
ATOM 2559 C CA . ALA A 1 324 ? -0.357 2.549 17.399 1.00 94.88 324 ALA A CA 1
ATOM 2560 C C . ALA A 1 324 ? -0.274 2.317 15.889 1.00 94.88 324 ALA A C 1
ATOM 2562 O O . ALA A 1 324 ? -1.294 2.136 15.226 1.00 94.88 324 ALA A O 1
ATOM 2563 N N . ALA A 1 325 ? 0.951 2.288 15.372 1.00 95.44 325 ALA A N 1
ATOM 2564 C CA . ALA A 1 325 ? 1.262 1.861 14.018 1.00 95.44 325 ALA A CA 1
ATOM 2565 C C . ALA A 1 325 ? 1.787 0.426 14.012 1.00 95.44 325 ALA A C 1
ATOM 2567 O O . ALA A 1 325 ? 2.583 0.036 14.874 1.00 95.44 325 ALA A O 1
ATOM 2568 N N . GLY A 1 326 ? 1.389 -0.341 13.008 1.00 95.31 326 GLY A N 1
ATOM 2569 C CA . GLY A 1 326 ? 2.024 -1.611 12.696 1.00 95.31 326 GLY A CA 1
ATOM 2570 C C . GLY A 1 326 ? 3.315 -1.424 11.887 1.00 95.31 326 GLY A C 1
ATOM 2571 O O . GLY A 1 326 ? 3.416 -0.545 11.031 1.00 95.31 326 GLY A O 1
ATOM 2572 N N . VAL A 1 327 ? 4.313 -2.277 12.122 1.00 96.44 327 VAL A N 1
ATOM 2573 C CA . VAL A 1 327 ? 5.520 -2.407 11.286 1.00 96.44 327 VAL A CA 1
ATOM 2574 C C . VAL A 1 327 ? 5.821 -3.891 11.100 1.00 96.44 327 VAL A C 1
ATOM 2576 O O . VAL A 1 327 ? 5.964 -4.619 12.080 1.00 96.44 327 VAL A O 1
ATOM 2579 N N . GLY A 1 328 ? 5.928 -4.357 9.859 1.00 96.19 328 GLY A N 1
ATOM 2580 C CA . GLY A 1 328 ? 6.043 -5.778 9.536 1.00 96.19 328 GLY A CA 1
ATOM 2581 C C . GLY A 1 328 ? 4.744 -6.352 8.985 1.00 96.19 328 GLY A C 1
ATOM 2582 O O . GLY A 1 328 ? 3.972 -5.667 8.309 1.00 96.19 328 GLY A O 1
ATOM 2583 N N . LEU A 1 329 ? 4.528 -7.637 9.256 1.00 97.00 329 LEU A N 1
ATOM 2584 C CA . LEU A 1 329 ? 3.370 -8.378 8.768 1.00 97.00 329 LEU A CA 1
ATOM 2585 C C . LEU A 1 329 ? 2.065 -7.839 9.368 1.00 97.00 329 LEU A C 1
ATOM 2587 O O . LEU A 1 329 ? 1.996 -7.608 10.576 1.00 97.00 329 LEU A O 1
ATOM 2591 N N . ARG A 1 330 ? 1.019 -7.685 8.553 1.00 97.38 330 ARG A N 1
ATOM 2592 C CA . ARG A 1 330 ? -0.300 -7.272 9.042 1.00 97.38 330 ARG A CA 1
ATOM 2593 C C . ARG A 1 330 ? -0.876 -8.284 10.034 1.00 97.38 330 ARG A C 1
ATOM 2595 O O . ARG A 1 330 ? -0.773 -9.498 9.834 1.00 97.38 330 ARG A O 1
ATOM 2602 N N . ALA A 1 331 ? -1.495 -7.782 11.097 1.00 97.00 331 ALA A N 1
ATOM 2603 C CA . ALA A 1 331 ? -2.172 -8.577 12.110 1.00 97.00 331 ALA A CA 1
ATOM 2604 C C . ALA A 1 331 ? -3.504 -7.930 12.506 1.00 97.00 331 ALA A C 1
ATOM 2606 O O . ALA A 1 331 ? -3.601 -6.713 12.633 1.00 97.00 331 ALA A O 1
ATOM 2607 N N . LEU A 1 332 ? -4.519 -8.752 12.748 1.00 97.62 332 LEU A N 1
ATOM 2608 C CA . LEU A 1 332 ? -5.778 -8.301 13.336 1.00 97.62 332 LEU A CA 1
ATOM 2609 C C . LEU A 1 332 ? -5.727 -8.481 14.854 1.00 97.62 332 LEU A C 1
ATOM 2611 O O . LEU A 1 332 ? -5.124 -9.435 15.343 1.00 97.62 332 LEU A O 1
ATOM 2615 N N . ARG A 1 333 ? -6.359 -7.589 15.611 1.00 96.69 333 ARG A N 1
ATOM 2616 C CA . ARG A 1 333 ? -6.671 -7.794 17.027 1.00 96.69 333 ARG A CA 1
ATOM 2617 C C . ARG A 1 333 ? -7.965 -8.589 17.119 1.00 96.69 333 ARG A C 1
ATOM 2619 O O . ARG A 1 333 ? -9.002 -8.136 16.652 1.00 96.69 333 ARG A O 1
ATOM 2626 N N . VAL A 1 334 ? -7.878 -9.764 17.730 1.00 96.81 334 VAL A N 1
ATOM 2627 C CA . VAL A 1 334 ? -8.985 -10.692 17.971 1.00 96.81 334 VAL A CA 1
ATOM 2628 C C . VAL A 1 334 ? -9.198 -10.749 19.480 1.00 96.81 334 VAL A C 1
ATOM 2630 O O . VAL A 1 334 ? -8.432 -11.412 20.185 1.00 96.81 334 VAL A O 1
ATOM 2633 N N . ASP A 1 335 ? -10.180 -9.996 19.980 1.00 96.12 335 ASP A N 1
ATOM 2634 C CA . ASP A 1 335 ? -10.401 -9.750 21.416 1.00 96.12 335 ASP A CA 1
ATOM 2635 C C . ASP A 1 335 ? -9.148 -9.206 22.132 1.00 96.12 335 ASP A C 1
ATOM 2637 O O . ASP A 1 335 ? -8.799 -9.599 23.244 1.00 96.12 335 ASP A O 1
ATOM 2641 N N . GLY A 1 336 ? -8.434 -8.300 21.456 1.00 91.56 336 GLY A N 1
ATOM 2642 C CA . GLY A 1 336 ? -7.219 -7.652 21.959 1.00 91.56 336 GLY A CA 1
ATOM 2643 C C . GLY A 1 336 ? -5.913 -8.403 21.678 1.00 91.56 336 GLY A C 1
ATOM 2644 O O . GLY A 1 336 ? -4.849 -7.783 21.729 1.00 91.56 336 GLY A O 1
ATOM 2645 N N . GLU A 1 337 ? -5.977 -9.683 21.303 1.00 93.38 337 GLU A N 1
ATOM 2646 C CA . GLU A 1 337 ? -4.803 -10.503 20.984 1.00 93.38 337 GLU A CA 1
ATOM 2647 C C . GLU A 1 337 ? -4.448 -10.425 19.488 1.00 93.38 337 GLU A C 1
ATOM 2649 O O . GLU A 1 337 ? -5.331 -10.600 18.644 1.00 93.38 337 GLU A O 1
ATOM 2654 N N . PRO A 1 338 ? -3.176 -10.200 19.113 1.00 93.81 338 PRO A N 1
ATOM 2655 C CA . PRO A 1 338 ? -2.783 -10.118 17.712 1.00 93.81 338 PRO A CA 1
ATOM 2656 C C . PRO A 1 338 ? -2.815 -11.494 17.027 1.00 93.81 338 PRO A C 1
ATOM 2658 O O . PRO A 1 338 ? -2.231 -12.466 17.507 1.00 93.81 338 PRO A O 1
ATOM 2661 N N . LEU A 1 339 ? -3.430 -11.559 15.849 1.00 95.62 339 LEU A N 1
ATOM 2662 C CA . LEU A 1 339 ? -3.448 -12.708 14.951 1.00 95.62 339 LEU A CA 1
ATOM 2663 C C . LEU A 1 339 ? -2.901 -12.284 13.577 1.00 95.62 339 LEU A C 1
ATOM 2665 O O . LEU A 1 339 ? -3.526 -11.459 12.906 1.00 95.62 339 LEU A O 1
ATOM 2669 N N . PRO A 1 340 ? -1.748 -12.819 13.128 1.00 95.81 340 PRO A N 1
ATOM 2670 C CA . PRO A 1 340 ? -1.196 -12.498 11.815 1.00 95.81 340 PRO A CA 1
ATOM 2671 C C . PRO A 1 340 ? -2.178 -12.827 10.693 1.00 95.81 340 PRO A C 1
ATOM 2673 O O . PRO A 1 340 ? -2.719 -13.932 10.653 1.00 95.81 340 PRO A O 1
ATOM 2676 N N . ILE A 1 341 ? -2.360 -11.912 9.742 1.00 95.94 341 ILE A N 1
ATOM 2677 C CA . ILE A 1 341 ? -3.394 -12.064 8.711 1.00 95.94 341 ILE A CA 1
ATOM 2678 C C . ILE A 1 341 ? -3.151 -13.271 7.796 1.00 95.94 341 ILE A C 1
ATOM 2680 O O . ILE A 1 341 ? -4.089 -13.882 7.304 1.00 95.94 341 ILE A O 1
ATOM 2684 N N . VAL A 1 342 ? -1.892 -13.698 7.651 1.00 95.31 342 VAL A N 1
ATOM 2685 C CA . VAL A 1 342 ? -1.514 -14.912 6.904 1.00 95.31 342 VAL A CA 1
ATOM 2686 C C . VAL A 1 342 ? -2.074 -16.196 7.507 1.00 95.31 342 VAL A C 1
ATOM 2688 O O . VAL A 1 342 ? -2.131 -17.207 6.818 1.00 95.31 342 VAL A O 1
ATOM 2691 N N . ARG A 1 343 ? -2.470 -16.183 8.787 1.00 95.25 343 ARG A N 1
ATOM 2692 C CA . ARG A 1 343 ? -3.131 -17.318 9.443 1.00 95.25 343 ARG A CA 1
ATOM 2693 C C . ARG A 1 343 ? -4.610 -17.402 9.096 1.00 95.25 343 ARG A C 1
ATOM 2695 O O . ARG A 1 343 ? -5.210 -18.429 9.376 1.00 95.25 343 ARG A O 1
ATOM 2702 N N . ILE A 1 344 ? -5.190 -16.356 8.518 1.00 97.00 344 ILE A N 1
ATOM 2703 C CA . ILE A 1 344 ? -6.620 -16.250 8.259 1.00 97.00 344 ILE A CA 1
ATOM 2704 C C . ILE A 1 344 ? -6.876 -16.604 6.791 1.00 97.00 344 ILE A C 1
ATOM 2706 O O . ILE A 1 344 ? -6.215 -16.107 5.875 1.00 97.00 344 ILE A O 1
ATOM 2710 N N . GLU A 1 345 ? -7.815 -17.516 6.574 1.00 97.38 345 GLU A N 1
ATOM 2711 C CA . GLU A 1 345 ? -8.308 -17.892 5.249 1.00 97.38 345 GLU A CA 1
ATOM 2712 C C . GLU A 1 345 ? -9.582 -17.128 4.909 1.00 97.38 345 GLU A C 1
ATOM 2714 O O . GLU A 1 345 ? -9.702 -16.573 3.817 1.00 97.38 345 GLU A O 1
ATOM 2719 N N . LYS A 1 346 ? -10.501 -17.053 5.875 1.00 98.31 346 LYS A N 1
ATOM 2720 C CA . LYS A 1 346 ? -11.794 -16.395 5.723 1.00 98.31 346 LYS A CA 1
ATOM 2721 C C . LYS A 1 346 ? -12.224 -15.712 7.016 1.00 98.31 346 LYS A C 1
ATOM 2723 O O . LYS A 1 346 ? -11.939 -16.206 8.106 1.00 98.31 346 LYS A O 1
ATOM 2728 N N . ILE A 1 347 ? -12.930 -14.597 6.885 1.00 98.62 347 ILE A N 1
ATOM 2729 C CA . ILE A 1 347 ? -13.632 -13.907 7.970 1.00 98.62 347 ILE A CA 1
ATOM 2730 C C . ILE A 1 347 ? -15.107 -13.834 7.587 1.00 98.62 347 ILE A C 1
ATOM 2732 O O . ILE A 1 347 ? -15.431 -13.411 6.480 1.00 98.62 347 ILE A O 1
ATOM 2736 N N . GLU A 1 348 ? -15.987 -14.231 8.496 1.00 98.62 348 GLU A N 1
ATOM 2737 C CA . GLU A 1 348 ? -17.437 -14.068 8.388 1.00 98.62 348 GLU A CA 1
ATOM 2738 C C . GLU A 1 348 ? -17.892 -13.140 9.515 1.00 98.62 348 GLU A C 1
ATOM 2740 O O . GLU A 1 348 ? -17.694 -13.452 10.690 1.00 98.62 348 GLU A O 1
ATOM 2745 N N . PHE A 1 349 ? -18.451 -11.986 9.158 1.00 98.44 349 PHE A N 1
ATOM 2746 C CA . PHE A 1 349 ? -18.956 -11.007 10.116 1.00 98.44 349 PHE A CA 1
ATOM 2747 C C . PHE A 1 349 ? -20.397 -11.333 10.491 1.00 98.44 349 PHE A C 1
ATOM 2749 O O . PHE A 1 349 ? -21.205 -11.718 9.643 1.00 98.44 349 PHE A O 1
ATOM 2756 N N . GLU A 1 350 ? -20.718 -11.173 11.770 1.00 93.56 350 GLU A N 1
ATOM 2757 C CA . GLU A 1 350 ? -22.081 -11.375 12.264 1.00 93.56 350 GLU A CA 1
ATOM 2758 C C . GLU A 1 350 ? -22.966 -10.166 11.912 1.00 93.56 350 GLU A C 1
ATOM 2760 O O . GLU A 1 350 ? -22.459 -9.065 11.690 1.00 93.56 350 GLU A O 1
ATOM 2765 N N . ASP A 1 351 ? -24.278 -10.382 11.788 1.00 79.94 351 ASP A N 1
ATOM 2766 C CA . ASP A 1 351 ? -25.274 -9.332 11.501 1.00 79.94 351 ASP A CA 1
ATOM 2767 C C . ASP A 1 351 ? -25.646 -8.481 12.723 1.00 79.94 351 ASP A C 1
ATOM 2769 O O . ASP A 1 351 ? -25.743 -9.039 13.845 1.00 79.94 351 ASP A O 1
#

Foldseek 3Di:
DDLVVLQVVLVVCVVVVVLVSSLVSLVVSCVVPVLPQSSLLSNLVSCVVVVVLVSSLVSLVSPCVVVVLPLSSLQSNLSSCVVVVVLVSNLVSLVSNCVSCVVPLVSLLVLLVSQVCVLLPQDPVLQVVQVVCVVVVNHDLQCLLSNLSNLVSVLDDPQLLCQQQDPDDDPPDAASLVVVLVVDDPVCNVVSVVSVVSNVVSLVSNPPDPQQFFFWKKFWFDDDPPHPDIDIDTFHGKFWLASSLTQWFWWDDPSHTHTHHPVQFQKKFWAQDGQFIKIWTHGPDDDIDIGTGGQFFPSQVVRPDVCQVVQVDKDWGGNDPPGTGIYRGIWMQGVHDTDGCNRTRMMGTDD

Radius of gyration: 23.47 Å; chains: 1; bounding box: 54×58×67 Å

Sequence (351 aa):
MDVDELLQEGLSKHRDGDVAGAARIYGEILQLDPIHPAANLNLASIALDQDQLHEARNLLTTVLAHDEDNGVAHLLYSRVCFLQGDHETGYPHISAAFEQLPEEEGVAAEFVSAMRRKYFTFEQEDYLQLFEAAQQGSLADERLQRLAHLTFMRIMRPELIRLVVEPGLPVDTPDAITRWLEELPEDSRPELALLARNFAQAVELVRSNPRYEPQRATLQLRVLPDEAGPETRSCELLEDADSLTGATIEIVRNSELQFIPFSEIRSIEFAQPAPATGVLIELREGEPISGLMPLFYLFTEFAEAENVRQGRSTLIRPLIADIAAGVGLRALRVDGEPLPIVRIEKIEFED

pLDDT: mean 95.75, std 3.87, range [70.0, 98.75]

Secondary structure (DSSP, 8-state):
--HHHHHHHHHHHHHTT-HHHHHHHHHHHHHH-TT-HHHHHHHHHHHHHTT-HHHHHHHHHHHHHH-TT-HHHHHHHHHHHHHTT-HHHHHHHHHHHHHH-TT-HHHHHHHHHHHHHHHTS--HHHHHHHHHHHHTT---GGGHHHHHHHHHHHH--HHHHHHHH-SS--TTPPPHHHHHHHHS-TTTHHHHHHHHHHHHHHHHHHHTSGGGS-EEEEEEEPPPTTSSS-EEEEEEEEEESSTTTSSEEEEEETTEEEEEEGGGEEEEEE-S--SEEEEEEEESSS--EEEEEESB-TTGGG-SSHHHHTTS-EEEEEEETTEEEEEEB-EEEETTEEEEGGGEEEEEE--